Protein AF-A0A8T5LYT7-F1 (afdb_monomer)

Nearest PDB structures (foldseek):
  4jpq-assembly2_B  TM=3.472E-01  e=2.328E-01  Bacteroides uniformis ATCC 8492
  1ua8-assembly1_A  TM=2.495E-01  e=5.239E-02  Escherichia coli
  3pcr-assembly1_A  TM=4.379E-01  e=1.378E+00  Escherichia coli O157:H7
  3ksn-assembly1_A  TM=2.440E-01  e=2.765E-01  Escherichia coli K-12
  7oa8-assembly1_A  TM=2.297E-01  e=4.375E-01  Streptococcus sanguinis

Radius of gyration: 39.57 Å; Cα contacts (8 Å, |Δi|>4): 347; chains: 1; bounding box: 111×31×118 Å

Secondary structure (DSSP, 8-state):
-HHHHHHHHHHHHHH----PPPPPPSS--TT-EEEEEEEESSGGG-EEEEEE-TT-EEEEEEEETTTEEEEEEEE--HHHHHHHHHHHHHTTGGGS-SEEE-TT-SS-EEEEEEEEETTEEEEEEEES---HHHHHHHHHHHHHHHHHH-GGGG--HHHHHHHHHHHHHHTT---HHHHHHHHHHT--SPPPHHHHTSGGGHHHHHHHHHHS---HHHHHHHTTT-TT-TTS-TTGGGT-S-GGGGG--PPPP-EEEEETTEEEEE--S-TTS-S-HHHHHHHHTT--S------------------

Mean predicted aligned error: 16.93 Å

Structure (mmCIF, N/CA/C/O backbone):
data_AF-A0A8T5LYT7-F1
#
_entry.id   AF-A0A8T5LYT7-F1
#
loop_
_atom_site.group_PDB
_atom_site.id
_atom_site.type_symbol
_atom_site.label_atom_id
_atom_site.label_alt_id
_atom_site.label_comp_id
_atom_site.label_asym_id
_atom_site.label_entity_id
_atom_site.label_seq_id
_atom_site.pdbx_PDB_ins_code
_atom_site.Cartn_x
_atom_site.Cartn_y
_atom_site.Cartn_z
_atom_site.occupancy
_atom_site.B_iso_or_equiv
_atom_site.auth_seq_id
_atom_site.auth_comp_id
_atom_site.auth_asym_id
_atom_site.auth_atom_id
_atom_site.pdbx_PDB_model_num
ATOM 1 N N . MET A 1 1 ? -56.834 -17.875 14.950 1.00 56.91 1 MET A N 1
ATOM 2 C CA . MET A 1 1 ? -56.139 -17.140 13.866 1.00 56.91 1 MET A CA 1
ATOM 3 C C . MET A 1 1 ? -55.582 -15.771 14.287 1.00 56.91 1 MET A C 1
ATOM 5 O O . MET A 1 1 ? -54.430 -15.516 13.976 1.00 56.91 1 MET A O 1
ATOM 9 N N . LYS A 1 2 ? -56.283 -14.923 15.066 1.00 55.28 2 LYS A N 1
ATOM 10 C CA . LYS A 1 2 ? -55.752 -13.607 15.518 1.00 55.28 2 LYS A CA 1
ATOM 11 C C . LYS A 1 2 ? -54.444 -13.635 16.342 1.00 55.28 2 LYS A C 1
ATOM 13 O O . LYS A 1 2 ? -53.670 -12.694 16.257 1.00 55.28 2 LYS A O 1
ATOM 18 N N . LYS A 1 3 ? -54.167 -14.704 17.102 1.00 59.00 3 LYS A N 1
ATOM 19 C CA . LYS A 1 3 ? -52.942 -14.816 17.926 1.00 59.00 3 LYS A CA 1
ATOM 20 C C . LYS A 1 3 ? -51.659 -15.084 17.119 1.00 59.00 3 LYS A C 1
ATOM 22 O O . LYS A 1 3 ? -50.582 -14.756 17.590 1.00 59.00 3 LYS A O 1
ATOM 27 N N . ILE A 1 4 ? -51.776 -15.634 15.906 1.00 68.31 4 ILE A N 1
ATOM 28 C CA . ILE A 1 4 ? -50.620 -15.952 15.046 1.00 68.31 4 ILE A CA 1
ATOM 29 C C . ILE A 1 4 ? -50.104 -14.683 14.349 1.00 68.31 4 ILE A C 1
ATOM 31 O O . ILE A 1 4 ? -48.901 -14.462 14.274 1.00 68.31 4 ILE A O 1
ATOM 35 N N . PHE A 1 5 ? -51.010 -13.789 13.940 1.00 60.81 5 PHE A N 1
ATOM 36 C CA . PHE A 1 5 ? -50.644 -12.505 13.331 1.00 60.81 5 PHE A CA 1
ATOM 37 C C . PHE A 1 5 ? -49.934 -11.549 14.300 1.00 60.81 5 PHE A C 1
ATOM 39 O O . PHE A 1 5 ? -49.058 -10.800 13.879 1.00 60.81 5 PHE A O 1
ATOM 46 N N . PHE A 1 6 ? -50.255 -11.599 15.598 1.00 64.50 6 PHE A N 1
ATOM 47 C CA . PHE A 1 6 ? -49.585 -10.755 16.593 1.00 64.50 6 PHE A CA 1
ATOM 48 C C . PHE A 1 6 ? -48.138 -11.207 16.861 1.00 64.50 6 PHE A C 1
ATOM 50 O O . PHE A 1 6 ? -47.258 -10.371 17.031 1.00 64.50 6 PHE A O 1
ATOM 57 N N . GLY A 1 7 ? -47.870 -12.519 16.828 1.00 67.06 7 GLY A N 1
ATOM 58 C CA . GLY A 1 7 ? -46.511 -13.058 16.961 1.00 67.06 7 GLY A CA 1
ATOM 59 C C . GLY A 1 7 ? -45.603 -12.688 15.783 1.00 67.06 7 GLY A C 1
ATOM 60 O O . GLY A 1 7 ? -44.467 -12.279 15.996 1.00 67.06 7 GLY A O 1
ATOM 61 N N . LEU A 1 8 ? -46.125 -12.747 14.552 1.00 66.62 8 LEU A N 1
ATOM 62 C CA . LEU A 1 8 ? -45.390 -12.353 13.341 1.00 66.62 8 LEU A CA 1
ATOM 63 C C . LEU A 1 8 ? -45.066 -10.849 13.298 1.00 66.62 8 LEU A C 1
ATOM 65 O O . LEU A 1 8 ? -43.976 -10.478 12.872 1.00 66.62 8 LEU A O 1
ATOM 69 N N . ALA A 1 9 ? -45.963 -9.988 13.789 1.00 63.94 9 ALA A N 1
ATOM 70 C CA . ALA A 1 9 ? -45.725 -8.543 13.842 1.00 63.94 9 ALA A CA 1
ATOM 71 C C . ALA A 1 9 ? -44.639 -8.148 14.864 1.00 63.94 9 ALA A C 1
ATOM 73 O O . ALA A 1 9 ? -43.837 -7.257 14.592 1.00 63.94 9 ALA A O 1
ATOM 74 N N . VAL A 1 10 ? -44.566 -8.834 16.011 1.00 65.69 10 VAL A N 1
ATOM 75 C CA . VAL A 1 10 ? -43.501 -8.617 17.011 1.00 65.69 10 VAL A CA 1
ATOM 76 C C . VAL A 1 10 ? -42.151 -9.141 16.505 1.00 65.69 10 VAL A C 1
ATOM 78 O O . VAL A 1 10 ? -41.128 -8.496 16.718 1.00 65.69 10 VAL A O 1
ATOM 81 N N . PHE A 1 11 ? -42.140 -10.261 15.774 1.00 64.38 11 PHE A N 1
ATOM 82 C CA . PHE A 1 11 ? -40.916 -10.807 15.177 1.00 64.38 11 PHE A CA 1
ATOM 83 C C . PHE A 1 11 ? -40.367 -9.914 14.053 1.00 64.38 11 PHE A C 1
ATOM 85 O O . PHE A 1 11 ? -39.158 -9.733 13.946 1.00 64.38 11 PHE A O 1
ATOM 92 N N . ALA A 1 12 ? -41.248 -9.283 13.267 1.00 61.59 12 ALA A N 1
ATOM 93 C CA . ALA A 1 12 ? -40.852 -8.290 12.270 1.00 61.59 12 ALA A CA 1
ATOM 94 C C . ALA A 1 12 ? -40.258 -7.020 12.910 1.00 61.59 12 ALA A C 1
ATOM 96 O O . ALA A 1 12 ? -39.294 -6.477 12.386 1.00 61.59 12 ALA A O 1
ATOM 97 N N . PHE A 1 13 ? -40.759 -6.576 14.069 1.00 57.56 13 PHE A N 1
ATOM 98 C CA . PHE A 1 13 ? -40.205 -5.409 14.774 1.00 57.56 13 PHE A CA 1
ATOM 99 C C . PHE A 1 13 ? -38.831 -5.663 15.417 1.00 57.56 13 PHE A C 1
ATOM 101 O O . PHE A 1 13 ? -38.049 -4.726 15.551 1.00 57.56 13 PHE A O 1
ATOM 108 N N . LEU A 1 14 ? -38.507 -6.911 15.772 1.00 58.03 14 LEU A N 1
ATOM 109 C CA . LEU A 1 14 ? -37.180 -7.278 16.289 1.00 58.03 14 LEU A CA 1
ATOM 110 C C . LEU A 1 14 ? -36.107 -7.378 15.190 1.00 58.03 14 LEU A C 1
ATOM 112 O O . LEU A 1 14 ? -34.925 -7.274 15.495 1.00 58.03 14 LEU A O 1
ATOM 116 N N . LEU A 1 15 ? -36.505 -7.537 13.924 1.00 57.47 15 LEU A N 1
ATOM 117 C CA . LEU A 1 15 ? -35.586 -7.640 12.781 1.00 57.47 15 LEU A CA 1
ATOM 118 C C . LEU A 1 15 ? -35.299 -6.294 12.095 1.00 57.47 15 LEU A C 1
ATOM 120 O O . LEU A 1 15 ? -34.368 -6.208 11.303 1.00 57.47 15 LEU A O 1
ATOM 124 N N . VAL A 1 16 ? -36.068 -5.244 12.403 1.00 59.66 16 VAL A N 1
ATOM 125 C CA . VAL A 1 16 ? -35.880 -3.881 11.858 1.00 59.66 16 VAL A CA 1
ATOM 126 C C . VAL A 1 16 ? -35.221 -2.959 12.895 1.00 59.66 16 VAL A C 1
ATOM 128 O O . VAL A 1 16 ? -35.267 -1.736 12.789 1.00 59.66 16 VAL A O 1
ATOM 131 N N . GLY A 1 17 ? -34.578 -3.531 13.917 1.00 56.34 17 GLY A N 1
ATOM 132 C CA . GLY A 1 17 ? -33.660 -2.775 14.757 1.00 56.34 17 GLY A CA 1
ATOM 133 C C . GLY A 1 17 ? -32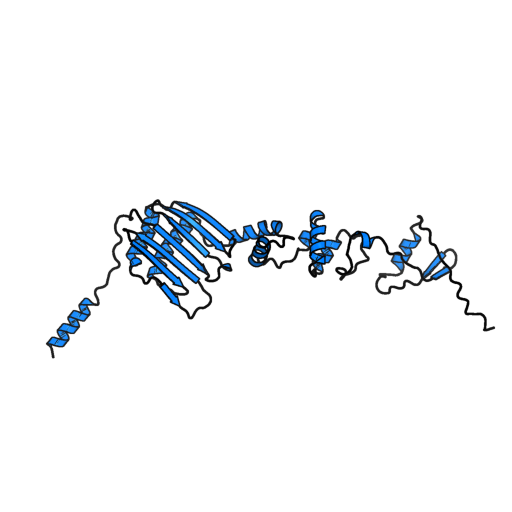.507 -2.287 13.891 1.00 56.34 17 GLY A C 1
ATOM 134 O O . GLY A 1 17 ? -31.585 -3.051 13.631 1.00 56.34 17 GLY A O 1
ATOM 135 N N . CYS A 1 18 ? -32.589 -1.042 13.413 1.00 58.34 18 CYS A N 1
ATOM 136 C CA . CYS A 1 18 ? -31.504 -0.355 12.730 1.00 58.34 18 CYS A CA 1
ATOM 137 C C . CYS A 1 18 ? -30.257 -0.481 13.602 1.00 58.34 18 CYS A C 1
ATOM 139 O O . CYS A 1 18 ? -30.137 0.206 14.618 1.00 58.34 18 CYS A O 1
ATOM 141 N N . THR A 1 19 ? -29.351 -1.383 13.235 1.00 70.06 19 THR A N 1
ATOM 142 C CA . THR A 1 19 ? -28.033 -1.480 13.845 1.00 70.06 19 THR A CA 1
ATOM 143 C C . THR A 1 19 ? -27.297 -0.219 13.434 1.00 70.06 19 THR A C 1
ATOM 145 O O . THR A 1 19 ? -26.683 -0.168 12.369 1.00 70.06 19 THR A O 1
ATOM 148 N N . GLN A 1 20 ? -27.450 0.843 14.228 1.00 70.50 20 GLN A N 1
ATOM 149 C CA . GLN A 1 20 ? -26.602 2.015 14.096 1.00 70.50 20 GLN A CA 1
ATOM 150 C C . GLN A 1 20 ? -25.156 1.516 14.156 1.00 70.50 20 GLN A C 1
ATOM 152 O O . GLN A 1 20 ? -24.859 0.666 15.006 1.00 70.50 20 GLN A O 1
ATOM 157 N N . PRO A 1 21 ? -24.283 1.976 13.245 1.00 75.81 21 PRO A N 1
ATOM 158 C CA . PRO A 1 21 ? -22.885 1.594 13.292 1.00 75.81 21 PRO A CA 1
ATOM 159 C C . PRO A 1 21 ? -22.345 1.888 14.698 1.00 75.81 21 PRO A C 1
ATOM 161 O O . PRO A 1 21 ? -22.729 2.900 15.300 1.00 75.81 21 PRO A O 1
ATOM 164 N N . PRO A 1 22 ? -21.535 0.984 15.270 1.00 83.75 22 PRO A N 1
ATOM 165 C CA . PRO A 1 22 ? -21.047 1.154 16.626 1.00 83.75 22 PRO A CA 1
ATOM 166 C C . PRO A 1 22 ? -20.271 2.469 16.720 1.00 83.75 22 PRO A C 1
ATOM 168 O O . PRO A 1 22 ? -19.454 2.787 15.856 1.00 83.75 22 PRO A O 1
ATOM 171 N N . ASN A 1 23 ? -20.540 3.247 17.769 1.00 85.94 23 ASN A N 1
ATOM 172 C CA . ASN A 1 23 ? -19.784 4.469 18.010 1.00 85.94 23 ASN A CA 1
ATOM 173 C C . ASN A 1 23 ? -18.328 4.091 18.326 1.00 85.94 23 ASN A C 1
ATOM 175 O O . ASN A 1 23 ? -18.110 3.260 19.216 1.00 85.94 23 ASN A O 1
ATOM 179 N N . PRO A 1 24 ? -17.335 4.690 17.647 1.00 87.81 24 PRO A N 1
ATOM 180 C CA . PRO A 1 24 ? -15.939 4.426 17.948 1.00 87.81 24 PRO A CA 1
ATOM 181 C C . PRO A 1 24 ? -15.615 4.851 19.385 1.00 87.81 24 PRO A C 1
ATOM 183 O O . PRO A 1 24 ? -16.123 5.876 19.859 1.00 87.81 24 PRO A O 1
ATOM 186 N N . PRO A 1 25 ? -14.785 4.087 20.115 1.00 88.81 25 PRO A N 1
ATOM 187 C CA . PRO A 1 25 ? -14.410 4.465 21.464 1.00 88.81 25 PRO A CA 1
ATOM 188 C C . PRO A 1 25 ? -13.513 5.716 21.439 1.00 88.81 25 PRO A C 1
ATOM 190 O O . PRO A 1 25 ? -12.907 6.088 20.428 1.00 88.81 25 PRO A O 1
ATOM 193 N N . GLY A 1 26 ? -13.445 6.405 22.580 1.00 89.94 26 GLY A N 1
ATOM 194 C CA . GLY A 1 26 ? -12.710 7.669 22.695 1.00 89.94 26 GLY A CA 1
ATOM 195 C C . GLY A 1 26 ? -11.190 7.522 22.574 1.00 89.94 26 GLY A C 1
ATOM 196 O O . GLY A 1 26 ? -10.510 8.481 22.208 1.00 89.94 26 GLY A O 1
ATOM 197 N N . GLU A 1 27 ? -10.651 6.332 22.839 1.00 94.81 27 GLU A N 1
ATOM 198 C CA . GLU A 1 27 ? -9.213 6.075 22.896 1.00 94.81 27 GLU A CA 1
ATOM 199 C C . GLU A 1 27 ? -8.761 5.098 21.805 1.00 94.81 27 GLU A C 1
ATOM 201 O O . GLU A 1 27 ? -9.474 4.160 21.456 1.00 94.81 27 GLU A O 1
ATOM 206 N N . LEU A 1 28 ? -7.558 5.338 21.272 1.00 97.56 28 LEU A N 1
ATOM 207 C CA . LEU A 1 28 ? -6.876 4.416 20.366 1.00 97.56 28 LEU A CA 1
ATOM 208 C C . LEU A 1 28 ? -6.283 3.252 21.184 1.00 97.56 28 LEU A C 1
ATOM 210 O O . LEU A 1 28 ? -5.549 3.544 22.137 1.00 97.56 28 LEU A O 1
ATOM 214 N N . PRO A 1 29 ? -6.531 1.983 20.812 1.00 98.00 29 PRO A N 1
ATOM 215 C CA . PRO A 1 29 ? -5.908 0.831 21.460 1.00 98.00 29 PRO A CA 1
ATOM 216 C C . PRO A 1 29 ? -4.378 0.915 21.432 1.00 98.00 29 PRO A C 1
ATOM 218 O O . PRO A 1 29 ? -3.785 1.370 20.452 1.00 98.00 29 PRO A O 1
ATOM 221 N N . SER A 1 30 ? -3.720 0.488 22.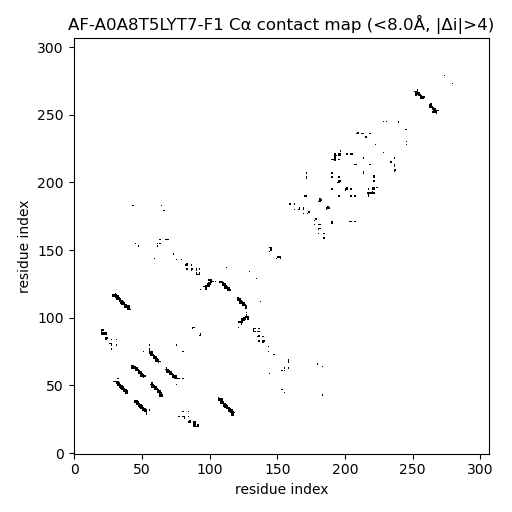512 1.00 98.12 30 SER A N 1
ATOM 222 C CA . SER A 1 30 ? -2.255 0.555 22.626 1.00 98.12 30 SER A CA 1
ATOM 223 C C . SER A 1 30 ? -1.523 -0.403 21.688 1.00 98.12 30 SER A C 1
ATOM 225 O O . SER A 1 30 ? -0.339 -0.214 21.446 1.00 98.12 30 SER A O 1
ATOM 227 N N . ASP A 1 31 ? -2.217 -1.425 21.195 1.00 98.56 31 ASP A N 1
ATOM 228 C CA . ASP A 1 31 ? -1.744 -2.457 20.273 1.00 98.56 31 ASP A CA 1
ATOM 229 C C . ASP A 1 31 ? -2.219 -2.220 18.829 1.00 98.56 31 ASP A C 1
ATOM 231 O O . ASP A 1 31 ? -2.193 -3.139 18.015 1.00 98.56 31 ASP A O 1
ATOM 235 N N . PHE A 1 32 ? -2.700 -1.010 18.513 1.00 98.75 32 PHE A N 1
ATOM 236 C CA . PHE A 1 32 ? -3.246 -0.724 17.192 1.00 98.75 32 PHE A CA 1
ATOM 237 C C . PHE A 1 32 ? -2.166 -0.732 16.103 1.00 98.75 32 PHE A C 1
ATOM 239 O O . PHE A 1 32 ? -1.338 0.183 16.048 1.00 98.75 32 PHE A O 1
ATOM 246 N N . GLU A 1 33 ? -2.242 -1.718 15.210 1.00 98.81 33 GLU A N 1
ATOM 247 C CA . GLU A 1 33 ? -1.351 -1.917 14.059 1.00 98.81 33 GLU A CA 1
ATOM 248 C C . GLU A 1 33 ? -2.158 -2.023 12.761 1.00 98.81 33 GLU A C 1
ATOM 250 O O . GLU A 1 33 ? -3.289 -2.524 12.755 1.00 98.81 33 GLU A O 1
ATOM 255 N N . VAL A 1 34 ? -1.558 -1.584 11.654 1.00 98.88 34 VAL A N 1
ATOM 256 C CA . VAL A 1 34 ? -2.162 -1.622 10.316 1.00 98.88 34 VAL A CA 1
ATOM 257 C C . VAL A 1 34 ? -1.166 -2.210 9.329 1.00 98.88 34 VAL A C 1
ATOM 259 O O . VAL A 1 34 ? -0.053 -1.720 9.214 1.00 98.88 34 VAL A O 1
ATOM 262 N N . SER A 1 35 ? -1.602 -3.207 8.574 1.00 98.81 35 SER A N 1
ATOM 263 C CA . SER A 1 35 ? -0.923 -3.726 7.393 1.00 98.81 35 SER A CA 1
ATOM 264 C C . SER A 1 35 ? -1.892 -3.609 6.223 1.00 98.81 35 SER A C 1
ATOM 266 O O . SER A 1 35 ? -3.053 -4.014 6.324 1.00 98.81 35 SER A O 1
ATOM 268 N N . TYR A 1 36 ? -1.452 -2.999 5.135 1.00 98.75 36 TYR A N 1
ATOM 269 C CA . TYR A 1 36 ? -2.251 -2.746 3.946 1.00 98.75 36 TYR A CA 1
ATOM 270 C C . TYR A 1 36 ? -1.449 -3.121 2.710 1.00 98.75 36 TYR A C 1
ATOM 272 O O . TYR A 1 36 ? -0.285 -2.758 2.606 1.00 98.75 36 TYR A O 1
ATOM 280 N N . GLY A 1 37 ? -2.081 -3.828 1.782 1.00 97.94 37 GLY A N 1
ATOM 281 C CA . GLY A 1 37 ? -1.537 -4.137 0.469 1.00 97.94 37 GLY A CA 1
ATOM 282 C C . GLY A 1 37 ? -2.598 -3.888 -0.592 1.00 97.94 37 GLY A C 1
ATOM 283 O O . GLY A 1 37 ? -3.751 -4.253 -0.382 1.00 97.94 37 GLY A O 1
ATOM 284 N N . ASN A 1 38 ? -2.236 -3.276 -1.712 1.00 96.69 38 ASN A N 1
ATOM 285 C CA . ASN A 1 38 ? -3.130 -3.065 -2.849 1.00 96.69 38 ASN A CA 1
ATOM 286 C C . ASN A 1 38 ? -2.326 -3.094 -4.146 1.00 96.69 38 ASN A C 1
ATOM 288 O O . ASN A 1 38 ? -1.206 -2.590 -4.196 1.00 96.69 38 ASN A O 1
ATOM 292 N N . GLY A 1 39 ? -2.885 -3.667 -5.202 1.00 94.88 39 GLY A N 1
ATOM 293 C CA . GLY A 1 39 ? -2.299 -3.548 -6.526 1.00 94.88 39 GLY A CA 1
ATOM 294 C C . GLY A 1 39 ? -2.975 -4.440 -7.544 1.00 94.88 39 GLY A C 1
ATOM 295 O O . GLY A 1 39 ? -4.034 -5.023 -7.304 1.00 94.88 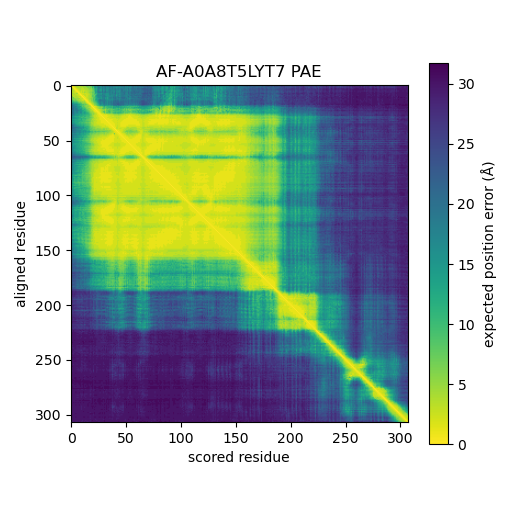39 GLY A O 1
ATOM 296 N N . ALA A 1 40 ? -2.331 -4.566 -8.695 1.00 91.50 40 ALA A N 1
ATOM 297 C CA . ALA A 1 40 ? -2.742 -5.534 -9.693 1.00 91.50 40 ALA A CA 1
ATOM 298 C C . ALA A 1 40 ? -2.445 -6.967 -9.227 1.00 91.50 40 ALA A C 1
ATOM 300 O O . ALA A 1 40 ? -1.509 -7.223 -8.459 1.00 91.50 40 ALA A O 1
ATOM 301 N N . MET A 1 41 ? -3.238 -7.920 -9.721 1.00 87.62 41 MET A N 1
ATOM 302 C CA . MET A 1 41 ? -2.943 -9.350 -9.556 1.00 87.62 41 MET A CA 1
ATOM 303 C C . MET A 1 41 ? -1.662 -9.764 -10.294 1.00 87.62 41 MET A C 1
ATOM 305 O O . MET A 1 41 ? -0.964 -10.670 -9.844 1.00 87.62 41 MET A O 1
ATOM 309 N N . HIS A 1 42 ? -1.346 -9.069 -11.386 1.00 85.19 42 HIS A N 1
ATOM 310 C CA . HIS A 1 42 ? -0.100 -9.195 -12.135 1.00 85.19 42 HIS A CA 1
ATOM 311 C C . HIS A 1 42 ? 0.996 -8.353 -11.475 1.00 85.19 42 HIS A C 1
ATOM 313 O O . HIS A 1 42 ? 0.861 -7.133 -11.341 1.00 85.19 42 HIS A O 1
ATOM 319 N N . LEU A 1 43 ? 2.073 -9.004 -11.026 1.00 77.25 43 LEU A N 1
ATOM 320 C CA . LEU A 1 43 ? 3.156 -8.367 -10.262 1.00 77.25 43 LEU A CA 1
ATOM 321 C C . LEU A 1 43 ? 3.836 -7.237 -11.054 1.00 77.25 43 LEU A C 1
ATOM 323 O O . LEU A 1 43 ? 4.242 -6.223 -10.485 1.00 77.25 43 LEU A O 1
ATOM 327 N N . GLU A 1 44 ? 3.928 -7.381 -12.373 1.00 81.44 44 GLU A N 1
ATOM 328 C CA . GLU A 1 44 ? 4.566 -6.446 -13.299 1.00 81.44 44 GLU A CA 1
ATOM 329 C C . GLU A 1 44 ? 3.824 -5.102 -13.452 1.00 81.44 44 GLU A C 1
ATOM 331 O O . GLU A 1 44 ? 4.399 -4.118 -13.932 1.00 81.44 44 GLU A O 1
ATOM 336 N N . TRP A 1 45 ? 2.564 -5.020 -13.013 1.00 85.12 45 TRP A N 1
ATOM 337 C CA . TRP A 1 45 ? 1.771 -3.781 -13.058 1.00 85.12 45 TRP A CA 1
ATOM 338 C C . TRP A 1 45 ? 1.885 -2.951 -11.779 1.00 85.12 45 TRP A C 1
ATOM 340 O O . TRP A 1 45 ? 1.561 -1.765 -11.787 1.00 85.12 45 TRP A O 1
ATOM 350 N N . GLY A 1 46 ? 2.426 -3.544 -10.717 1.00 90.62 46 GLY A N 1
ATOM 351 C CA . GLY A 1 46 ? 2.804 -2.851 -9.497 1.00 90.62 46 GLY A CA 1
ATOM 352 C C . GLY A 1 46 ? 1.825 -2.985 -8.345 1.00 90.62 46 GLY A C 1
ATOM 353 O O . GLY A 1 46 ? 0.647 -3.324 -8.501 1.00 90.62 46 GLY A O 1
ATOM 354 N N . GLN A 1 47 ? 2.379 -2.773 -7.157 1.00 94.94 47 GLN A N 1
ATOM 355 C CA . GLN A 1 47 ? 1.716 -2.958 -5.878 1.00 94.94 47 GLN A CA 1
ATOM 356 C C . GLN A 1 47 ? 2.197 -1.910 -4.876 1.00 94.94 47 GLN A C 1
ATOM 358 O O . GLN A 1 47 ? 3.275 -1.325 -4.998 1.00 94.94 47 GLN A O 1
ATOM 363 N N . TYR A 1 48 ? 1.380 -1.692 -3.861 1.00 96.69 48 TYR A N 1
ATOM 364 C CA . TYR A 1 48 ? 1.621 -0.778 -2.763 1.00 96.69 48 TYR A CA 1
ATOM 365 C C . TYR A 1 48 ? 1.434 -1.547 -1.467 1.00 96.69 48 TYR A C 1
ATOM 367 O O . TYR A 1 48 ? 0.435 -2.245 -1.312 1.00 96.69 48 TYR A O 1
ATOM 375 N N . ASN A 1 49 ? 2.358 -1.388 -0.529 1.00 98.19 49 ASN A N 1
ATOM 376 C CA . ASN A 1 49 ? 2.263 -1.957 0.805 1.00 98.19 49 ASN A CA 1
ATOM 377 C C . ASN A 1 49 ? 2.489 -0.860 1.848 1.00 98.19 49 ASN A C 1
ATOM 379 O O . ASN A 1 49 ? 3.344 0.003 1.674 1.00 98.19 49 ASN A O 1
ATOM 383 N N . LEU A 1 50 ? 1.725 -0.880 2.932 1.00 98.75 50 LEU A N 1
ATOM 384 C CA . LEU A 1 50 ? 1.905 -0.018 4.093 1.00 98.75 50 LEU A CA 1
ATOM 385 C C . LEU A 1 50 ? 1.886 -0.878 5.350 1.00 98.75 50 LEU A C 1
ATOM 387 O O . LEU A 1 50 ? 0.922 -1.598 5.589 1.00 98.75 50 LEU A O 1
ATOM 391 N N . GLU A 1 51 ? 2.892 -0.717 6.194 1.00 98.81 51 GLU A N 1
ATOM 392 C CA . GLU A 1 51 ? 2.918 -1.258 7.552 1.00 98.81 51 GLU A CA 1
ATOM 393 C C . GLU A 1 51 ? 2.969 -0.093 8.540 1.00 98.81 51 GLU A C 1
ATOM 395 O O . GLU A 1 51 ? 3.761 0.827 8.352 1.00 98.81 51 GLU A O 1
ATOM 400 N N . ILE A 1 52 ? 2.135 -0.115 9.579 1.00 98.75 52 ILE A N 1
ATOM 401 C CA . ILE A 1 52 ? 2.127 0.832 10.699 1.00 98.75 52 ILE A CA 1
ATOM 402 C C . ILE A 1 52 ? 2.145 0.033 12.001 1.00 98.75 52 ILE A C 1
ATOM 404 O O . ILE A 1 52 ? 1.202 -0.708 12.290 1.00 98.75 52 ILE A O 1
ATOM 408 N N . ASP A 1 53 ? 3.178 0.230 12.817 1.00 98.75 53 ASP A N 1
ATOM 409 C CA . ASP A 1 53 ? 3.293 -0.426 14.121 1.00 98.75 53 ASP A CA 1
ATOM 410 C C . ASP A 1 53 ? 2.472 0.275 15.230 1.00 98.75 53 ASP A C 1
ATOM 412 O O . ASP A 1 53 ? 1.937 1.382 15.072 1.00 98.75 53 ASP A O 1
ATOM 416 N N . ALA A 1 54 ? 2.414 -0.351 16.409 1.00 98.38 54 ALA A N 1
ATOM 417 C CA . ALA A 1 54 ? 1.716 0.180 17.582 1.00 98.38 54 ALA A CA 1
ATOM 418 C C . ALA A 1 54 ? 2.295 1.514 18.106 1.00 98.38 54 ALA A C 1
ATOM 420 O O . ALA A 1 54 ? 1.596 2.297 18.766 1.00 98.38 54 ALA A O 1
ATOM 421 N N . SER A 1 55 ? 3.549 1.832 17.773 1.00 98.50 55 SER A N 1
ATOM 422 C CA . SER A 1 55 ? 4.188 3.113 18.099 1.00 98.50 55 SER A CA 1
ATOM 423 C C . SER A 1 55 ? 3.835 4.210 17.086 1.00 98.50 55 SER A C 1
ATOM 425 O O . SER A 1 55 ? 3.869 5.395 17.421 1.00 98.50 55 SER A O 1
ATOM 427 N N . GLY A 1 56 ? 3.376 3.829 15.894 1.00 98.56 56 GLY A N 1
ATOM 428 C CA . GLY A 1 56 ? 3.061 4.708 14.777 1.00 98.56 56 GLY A CA 1
ATOM 429 C C . GLY A 1 56 ? 4.207 4.887 13.789 1.00 98.56 56 GLY A C 1
ATOM 430 O O . GLY A 1 56 ? 4.117 5.785 12.954 1.00 98.56 56 GLY A O 1
ATOM 431 N N . ASN A 1 57 ? 5.266 4.079 13.859 1.00 98.81 57 ASN A N 1
ATOM 432 C CA . ASN A 1 57 ? 6.253 4.039 12.784 1.00 98.81 57 ASN A CA 1
ATOM 433 C C . ASN A 1 57 ? 5.611 3.366 11.577 1.00 98.81 57 ASN A C 1
ATOM 435 O O . ASN A 1 57 ? 4.965 2.328 11.727 1.00 98.81 57 ASN A O 1
ATOM 439 N N . ALA A 1 58 ? 5.764 3.978 10.409 1.00 98.69 58 ALA A N 1
ATOM 440 C CA . ALA A 1 58 ? 5.155 3.510 9.186 1.00 98.69 58 ALA A CA 1
ATOM 441 C C . ALA A 1 58 ? 6.187 3.350 8.070 1.00 98.69 58 ALA A C 1
ATOM 443 O O . ALA A 1 58 ? 7.049 4.212 7.882 1.00 98.69 58 ALA A O 1
ATOM 444 N N . VAL A 1 59 ? 6.050 2.265 7.313 1.00 98.75 59 VAL A N 1
ATOM 445 C CA . VAL A 1 59 ? 6.818 1.994 6.097 1.00 98.75 59 VAL A CA 1
ATOM 446 C C . VAL A 1 59 ? 5.828 1.811 4.960 1.00 98.75 59 VAL A C 1
ATOM 448 O O . VAL A 1 59 ? 5.029 0.878 4.978 1.00 98.75 59 VAL A O 1
ATOM 451 N N . PHE A 1 60 ? 5.875 2.713 3.986 1.00 98.56 60 PHE A N 1
ATOM 452 C CA . PHE A 1 60 ? 5.154 2.587 2.728 1.00 98.56 60 PHE A CA 1
ATOM 453 C C . PHE A 1 60 ? 6.122 2.150 1.637 1.00 98.56 60 PHE A C 1
ATOM 455 O O . PHE A 1 60 ? 7.180 2.749 1.468 1.00 98.56 60 PHE A O 1
ATOM 462 N N . GLU A 1 61 ? 5.768 1.121 0.889 1.00 97.75 61 GLU A N 1
ATOM 463 C CA . GLU A 1 61 ? 6.573 0.561 -0.183 1.00 97.75 61 GLU A CA 1
ATOM 464 C C . GLU A 1 61 ? 5.740 0.493 -1.455 1.00 97.75 61 GLU A C 1
ATOM 466 O O . GLU A 1 61 ? 4.617 -0.008 -1.445 1.00 97.75 61 GLU A O 1
ATOM 471 N N . LYS A 1 62 ? 6.302 0.976 -2.560 1.00 95.19 62 LYS A N 1
ATOM 472 C CA . LYS A 1 62 ? 5.767 0.712 -3.895 1.00 95.19 62 LYS A CA 1
ATOM 473 C C . LYS A 1 62 ? 6.677 -0.291 -4.569 1.00 95.19 62 LYS A C 1
ATOM 475 O O . LYS A 1 62 ? 7.893 -0.101 -4.545 1.00 95.19 62 LYS A O 1
ATOM 480 N N . THR A 1 63 ? 6.102 -1.304 -5.192 1.00 92.56 63 THR A N 1
ATOM 481 C CA . THR A 1 63 ? 6.838 -2.286 -5.979 1.00 92.56 63 THR A CA 1
ATOM 482 C C . THR A 1 63 ? 6.287 -2.368 -7.391 1.00 92.56 63 THR A C 1
ATOM 484 O O . THR A 1 63 ? 5.122 -2.050 -7.639 1.00 92.56 63 THR A O 1
ATOM 487 N N . ARG A 1 64 ? 7.125 -2.788 -8.338 1.00 87.50 64 ARG A N 1
ATOM 488 C CA . ARG A 1 64 ? 6.688 -3.135 -9.692 1.00 87.50 64 ARG A CA 1
ATOM 489 C C . ARG A 1 64 ? 7.570 -4.250 -10.245 1.00 87.50 64 ARG A C 1
ATOM 491 O O . ARG A 1 64 ? 8.780 -4.104 -10.315 1.00 87.50 64 ARG A O 1
ATOM 498 N N . GLY A 1 65 ? 6.980 -5.381 -10.617 1.00 81.50 65 GLY A N 1
ATOM 499 C CA . GLY A 1 65 ? 7.763 -6.583 -10.911 1.00 81.50 65 GLY A CA 1
ATOM 500 C C . GLY A 1 65 ? 8.485 -7.123 -9.669 1.00 81.50 65 GLY A C 1
ATOM 501 O O . GLY A 1 65 ? 8.050 -6.899 -8.540 1.00 81.50 65 GLY A O 1
ATOM 502 N N . ILE A 1 66 ? 9.571 -7.870 -9.881 1.00 73.19 66 ILE A N 1
ATOM 503 C CA . ILE A 1 66 ? 10.283 -8.600 -8.813 1.00 73.19 66 ILE A CA 1
ATOM 504 C C . ILE A 1 66 ? 11.344 -7.723 -8.127 1.00 73.19 66 ILE A C 1
ATOM 506 O O . ILE A 1 66 ? 11.622 -7.903 -6.943 1.00 73.19 66 ILE A O 1
ATOM 510 N N . SER A 1 67 ? 11.908 -6.764 -8.862 1.00 75.25 67 SER A N 1
ATOM 511 C CA . SER A 1 67 ? 13.207 -6.170 -8.513 1.00 75.25 67 SER A CA 1
ATOM 512 C C . SER A 1 67 ? 13.133 -4.682 -8.176 1.00 75.25 67 SER A C 1
ATOM 514 O O . SER A 1 67 ? 14.063 -4.135 -7.589 1.00 75.25 67 SER A O 1
ATOM 516 N N . LEU A 1 68 ? 12.014 -4.024 -8.487 1.00 82.81 68 LEU A N 1
ATOM 517 C CA . LEU A 1 68 ? 11.825 -2.606 -8.219 1.00 82.81 68 LEU A CA 1
ATOM 518 C C . LEU A 1 68 ? 10.988 -2.379 -6.983 1.00 82.81 68 LEU A C 1
ATOM 520 O O . LEU A 1 68 ? 9.816 -2.757 -6.925 1.00 82.81 68 LEU A O 1
ATOM 524 N N . SER A 1 69 ? 11.595 -1.695 -6.025 1.00 91.75 69 SER A N 1
ATOM 525 C CA . SER A 1 69 ? 10.950 -1.300 -4.789 1.00 91.75 69 SER A CA 1
ATOM 526 C C . SER A 1 69 ? 11.445 0.065 -4.354 1.00 91.75 69 SER A C 1
ATOM 528 O O . SER A 1 69 ? 12.654 0.299 -4.315 1.00 91.75 69 SER A O 1
ATOM 530 N N . LYS A 1 70 ? 10.528 0.925 -3.925 1.00 94.06 70 LYS A N 1
ATOM 531 C CA . LYS A 1 70 ? 10.875 2.186 -3.278 1.00 94.06 70 LYS A CA 1
ATOM 532 C C . LYS A 1 70 ? 10.134 2.321 -1.966 1.00 94.06 70 LYS A C 1
ATOM 534 O O . LYS A 1 70 ? 8.908 2.209 -1.923 1.00 94.06 70 LYS A O 1
ATOM 539 N N . LYS A 1 71 ? 10.902 2.557 -0.904 1.00 96.94 71 LYS A N 1
ATOM 540 C CA . LYS A 1 71 ? 10.417 2.634 0.474 1.00 96.94 71 LYS A CA 1
ATOM 541 C C . LYS A 1 71 ? 10.420 4.069 0.973 1.00 96.94 71 LYS A C 1
ATOM 543 O O . LYS A 1 71 ? 11.356 4.826 0.729 1.00 96.94 71 LYS A O 1
ATOM 548 N N . TYR A 1 72 ? 9.378 4.405 1.716 1.00 97.81 72 TYR A N 1
ATOM 549 C CA . TYR A 1 72 ? 9.192 5.679 2.386 1.00 97.81 72 TYR A CA 1
ATOM 550 C C . TYR A 1 72 ? 8.879 5.396 3.842 1.00 97.81 72 TYR A C 1
ATOM 552 O O . TYR A 1 72 ? 7.930 4.681 4.161 1.00 97.81 72 TYR A O 1
ATOM 560 N N . GLU A 1 73 ? 9.667 5.989 4.722 1.00 98.50 73 GLU A N 1
ATOM 561 C CA . GLU A 1 73 ? 9.469 5.880 6.158 1.00 98.50 73 GLU A CA 1
ATOM 562 C C . GLU A 1 73 ? 8.883 7.187 6.682 1.00 98.50 73 GLU A C 1
ATOM 564 O O . GLU A 1 73 ? 9.343 8.280 6.342 1.00 98.50 73 GLU A O 1
ATOM 569 N N . PHE A 1 74 ? 7.847 7.087 7.508 1.00 98.69 74 PHE A N 1
ATOM 570 C CA . PHE A 1 74 ? 7.253 8.238 8.180 1.00 98.69 74 PHE A CA 1
ATOM 571 C C . PHE A 1 74 ? 6.604 7.825 9.501 1.00 98.69 74 PHE A C 1
ATOM 573 O O . PHE A 1 74 ? 6.444 6.649 9.809 1.00 98.69 74 PHE A O 1
ATOM 580 N N . THR A 1 75 ? 6.203 8.811 10.302 1.00 98.62 75 THR A N 1
ATOM 581 C CA . THR A 1 75 ? 5.464 8.568 11.546 1.00 98.62 75 THR A CA 1
ATOM 582 C C . THR A 1 75 ? 4.001 8.976 11.393 1.00 98.62 75 THR A C 1
ATOM 584 O O . THR A 1 75 ? 3.684 10.117 11.031 1.00 98.62 75 THR A O 1
ATOM 587 N N . ALA A 1 76 ? 3.101 8.049 11.716 1.00 98.56 76 ALA A N 1
ATOM 588 C CA . ALA A 1 76 ? 1.672 8.269 11.868 1.00 98.56 76 ALA A CA 1
ATOM 589 C C . ALA A 1 76 ? 1.355 8.640 13.327 1.00 98.56 76 ALA A C 1
ATOM 591 O O . ALA A 1 76 ? 1.480 7.841 14.261 1.00 98.56 76 ALA A O 1
ATOM 592 N N . SER A 1 77 ? 0.928 9.883 13.532 1.00 98.50 77 SER A N 1
ATOM 593 C CA . SER A 1 77 ? 0.542 10.397 14.843 1.00 98.50 77 SER A CA 1
ATOM 594 C C . SER A 1 77 ? -0.647 9.628 15.428 1.00 98.50 77 SER A C 1
ATOM 596 O O . SER A 1 77 ? -1.425 8.984 14.722 1.00 98.50 77 SER A O 1
ATOM 598 N N . LYS A 1 78 ? -0.833 9.730 16.749 1.00 98.19 78 LYS A N 1
ATOM 599 C CA . LYS A 1 78 ? -1.959 9.085 17.441 1.00 98.19 78 LYS A CA 1
ATOM 600 C C . LYS A 1 78 ? -3.317 9.508 16.866 1.00 98.19 78 LYS A C 1
ATOM 602 O O . LYS A 1 78 ? -4.209 8.674 16.765 1.00 98.19 78 LYS A O 1
ATOM 607 N N . SER A 1 79 ? -3.484 10.779 16.491 1.00 98.25 79 SER A N 1
ATOM 608 C CA . SER A 1 79 ? -4.732 11.281 15.900 1.00 98.25 79 SER A CA 1
ATOM 609 C C . SER A 1 79 ? -4.969 10.740 14.490 1.00 98.25 79 SER A C 1
ATOM 611 O O . SER A 1 79 ? -6.102 10.406 14.165 1.00 98.25 79 SER A O 1
ATOM 613 N N . GLU A 1 80 ? -3.924 10.608 13.672 1.00 98.62 80 GLU A N 1
ATOM 614 C CA . GLU A 1 80 ? -4.007 10.000 12.337 1.00 98.62 80 GLU A CA 1
ATOM 615 C C . GLU A 1 80 ? -4.377 8.516 12.420 1.00 98.62 80 GLU A C 1
ATOM 617 O O . GLU A 1 80 ? -5.346 8.089 11.795 1.00 98.62 80 GLU A O 1
ATOM 622 N N . ARG A 1 81 ? -3.690 7.746 13.273 1.00 98.62 81 ARG A N 1
ATOM 623 C CA . ARG A 1 81 ? -4.024 6.332 13.514 1.00 98.62 81 ARG A CA 1
ATOM 624 C C . ARG A 1 81 ? -5.436 6.159 14.070 1.00 98.62 81 ARG A C 1
ATOM 626 O O . ARG A 1 81 ? -6.138 5.228 13.684 1.00 98.62 81 ARG A O 1
ATOM 633 N N . LYS A 1 82 ? -5.887 7.090 14.919 1.00 98.19 82 LYS A N 1
ATOM 634 C CA . LYS A 1 82 ? -7.259 7.089 15.436 1.00 98.19 82 LYS A CA 1
ATOM 635 C C . LYS A 1 82 ? -8.302 7.221 14.329 1.00 98.19 82 LYS A C 1
ATOM 637 O O . LYS A 1 82 ? -9.317 6.549 14.418 1.00 98.19 82 LYS A O 1
ATOM 642 N N . LYS A 1 83 ? -8.067 8.006 13.274 1.00 98.31 83 LYS A N 1
ATOM 643 C CA . LYS A 1 83 ? -9.023 8.102 12.156 1.00 98.31 83 LYS A CA 1
ATOM 644 C C . LYS A 1 83 ? -9.219 6.761 11.441 1.00 98.31 83 LYS A C 1
ATOM 646 O O . LYS A 1 83 ? -10.355 6.382 11.168 1.00 98.31 83 LYS A O 1
ATOM 651 N N . ILE A 1 84 ? -8.131 6.018 11.211 1.00 98.69 84 ILE A N 1
ATOM 652 C CA . ILE A 1 84 ? -8.198 4.669 10.625 1.00 98.69 84 ILE A CA 1
ATOM 653 C C . ILE A 1 84 ? -8.974 3.737 11.560 1.00 98.69 84 ILE A C 1
ATOM 655 O O . ILE A 1 84 ? -9.902 3.057 11.129 1.00 98.69 84 ILE A O 1
ATOM 659 N N . PHE A 1 85 ? -8.651 3.743 12.855 1.00 98.56 85 PHE A N 1
ATOM 660 C CA . PHE A 1 85 ? -9.356 2.925 13.839 1.00 98.56 85 PHE A CA 1
ATOM 661 C C . PHE A 1 85 ? -10.852 3.277 13.959 1.00 98.56 85 PHE A C 1
ATOM 663 O O . PHE A 1 85 ? -11.698 2.387 14.035 1.00 98.56 85 PHE A O 1
ATOM 670 N N . ASP A 1 86 ? -11.206 4.561 13.906 1.00 97.81 86 ASP A N 1
ATOM 671 C CA . ASP A 1 86 ? -12.598 5.008 13.934 1.00 97.81 86 ASP A CA 1
ATOM 672 C C . ASP A 1 86 ? -13.367 4.483 12.710 1.00 97.81 86 ASP A C 1
ATOM 674 O O . ASP A 1 86 ? -14.518 4.056 12.845 1.00 97.81 86 ASP A O 1
ATOM 678 N N . ALA A 1 87 ? -12.726 4.426 11.535 1.00 98.19 87 ALA A N 1
ATOM 679 C CA . ALA A 1 87 ? -13.295 3.791 10.349 1.00 98.19 87 ALA A CA 1
ATOM 680 C C . ALA A 1 87 ? -13.423 2.268 10.500 1.00 98.19 87 ALA A C 1
ATOM 682 O O . ALA A 1 87 ? -14.458 1.723 10.120 1.00 98.19 87 ALA A O 1
ATOM 683 N N . VAL A 1 88 ? -12.439 1.588 11.097 1.00 98.25 88 VAL A N 1
ATOM 684 C CA . VAL A 1 88 ? -12.499 0.143 11.399 1.00 98.25 88 VAL A CA 1
ATOM 685 C C . VAL A 1 88 ? -13.724 -0.186 12.257 1.00 98.25 88 VAL A C 1
ATOM 687 O O . VAL A 1 88 ? -14.464 -1.119 11.935 1.00 98.25 88 VAL A O 1
ATOM 690 N N . VAL A 1 89 ? -13.972 0.591 13.318 1.00 97.38 89 VAL A N 1
ATOM 691 C CA . VAL A 1 89 ? -15.124 0.384 14.209 1.00 97.38 89 VAL A CA 1
ATOM 692 C C . VAL A 1 89 ? -16.430 0.734 13.500 1.00 97.38 89 VAL A C 1
ATOM 694 O O . VAL A 1 89 ? -17.323 -0.107 13.424 1.00 97.38 89 VAL A O 1
ATOM 697 N N . THR A 1 90 ? -16.529 1.934 12.922 1.00 96.94 90 THR A N 1
ATOM 698 C CA . THR A 1 90 ? -17.767 2.430 12.290 1.00 96.94 90 THR A CA 1
ATOM 699 C C . THR A 1 90 ? -18.235 1.527 11.145 1.00 96.94 90 THR A C 1
ATOM 701 O O . THR A 1 90 ? -19.435 1.345 10.957 1.00 96.94 90 THR A O 1
ATOM 704 N N . ASN A 1 91 ? -17.301 0.917 10.409 1.00 96.81 91 ASN A N 1
ATOM 705 C CA . ASN A 1 91 ? -17.601 0.012 9.296 1.00 96.81 91 ASN A CA 1
ATOM 706 C C . ASN A 1 91 ? -17.635 -1.468 9.700 1.00 96.81 91 ASN A C 1
ATOM 708 O O . ASN A 1 91 ? -17.722 -2.338 8.836 1.00 96.81 91 ASN A O 1
ATOM 712 N N . ASN A 1 92 ? -17.582 -1.764 11.002 1.00 96.44 92 ASN A N 1
ATOM 713 C CA . ASN A 1 92 ? -17.658 -3.115 11.548 1.00 96.44 92 ASN A CA 1
ATOM 714 C C . ASN A 1 92 ? -16.672 -4.099 10.878 1.00 96.44 92 ASN A C 1
ATOM 716 O O . ASN A 1 92 ? -17.012 -5.251 10.598 1.00 96.44 92 ASN A O 1
ATOM 720 N N . PHE A 1 93 ? -15.444 -3.638 10.612 1.00 98.00 93 PHE A N 1
ATOM 721 C CA . PHE A 1 93 ? -14.437 -4.370 9.835 1.00 98.00 93 PHE A CA 1
ATOM 722 C C . PHE A 1 93 ? -14.132 -5.764 10.415 1.00 98.00 93 PHE A C 1
ATOM 724 O O . PHE A 1 93 ? -13.983 -6.736 9.678 1.00 98.00 93 PHE A O 1
ATOM 731 N N . PHE A 1 94 ? -14.111 -5.891 11.747 1.00 98.06 94 PHE A N 1
ATOM 732 C CA . PHE A 1 94 ? -13.865 -7.167 12.434 1.00 98.06 94 PHE A CA 1
ATOM 733 C C . PHE A 1 94 ? -14.948 -8.230 12.176 1.00 98.06 94 PHE A C 1
ATOM 735 O O . PHE A 1 94 ? -14.661 -9.423 12.263 1.00 98.06 94 PHE A O 1
ATOM 742 N N . SER A 1 95 ? -16.160 -7.823 11.782 1.00 97.31 95 SER A N 1
ATOM 743 C CA . SER A 1 95 ? -17.255 -8.743 11.439 1.00 97.31 95 SER A CA 1
ATOM 744 C C . SER A 1 95 ? -17.272 -9.172 9.968 1.00 97.31 95 SER A C 1
ATOM 746 O O . SER A 1 95 ? -18.116 -9.979 9.584 1.00 97.31 95 SER A O 1
ATOM 748 N N . LEU A 1 96 ? -16.387 -8.633 9.124 1.00 97.94 96 LEU A N 1
ATOM 749 C CA . LEU A 1 96 ? -16.331 -8.994 7.707 1.00 97.94 96 LEU A CA 1
ATOM 750 C C . LEU A 1 96 ? -15.812 -10.429 7.517 1.00 97.94 96 LEU A C 1
ATOM 752 O O . LEU A 1 96 ? -15.043 -10.947 8.332 1.00 97.94 96 LEU A O 1
ATOM 756 N N . ASN A 1 97 ? -16.186 -11.070 6.408 1.00 98.56 97 ASN A N 1
ATOM 757 C CA . ASN A 1 97 ? -15.515 -12.292 5.966 1.00 98.56 97 ASN A CA 1
ATOM 758 C C . ASN A 1 97 ? -14.042 -12.002 5.656 1.00 98.56 97 ASN A C 1
ATOM 760 O O . ASN A 1 97 ? -13.680 -10.887 5.291 1.00 98.56 97 ASN A O 1
ATOM 764 N N . GLU A 1 98 ? -13.184 -13.007 5.801 1.00 98.56 98 GLU A N 1
ATOM 765 C CA . GLU A 1 98 ? -11.741 -12.843 5.572 1.00 98.56 98 GLU A CA 1
ATOM 766 C C . GLU A 1 98 ? -11.381 -12.727 4.088 1.00 98.56 98 GLU A C 1
ATOM 768 O O . GLU A 1 98 ? -10.337 -12.174 3.749 1.00 98.56 98 GLU A O 1
ATOM 773 N N . GLN A 1 99 ? -12.242 -13.225 3.201 1.00 98.44 99 GLN A N 1
ATOM 774 C CA . GLN A 1 99 ? -11.993 -13.255 1.768 1.00 98.44 99 GLN A CA 1
ATOM 775 C C . GLN A 1 99 ? -13.267 -12.942 0.984 1.00 98.44 99 GLN A C 1
ATOM 777 O O . GLN A 1 99 ? -14.329 -13.513 1.242 1.00 98.44 99 GLN A O 1
ATOM 782 N N . TYR A 1 100 ? -13.126 -12.064 -0.004 1.00 98.06 100 TYR A N 1
ATOM 783 C CA . TYR A 1 100 ? -14.123 -11.766 -1.024 1.00 98.06 100 TYR A CA 1
ATOM 784 C C . TYR A 1 100 ? -13.452 -11.831 -2.393 1.00 98.06 100 TYR A C 1
ATOM 786 O O . TYR A 1 100 ? -12.359 -11.293 -2.574 1.00 98.06 100 TYR A O 1
ATOM 794 N N . GLN A 1 101 ? -14.095 -12.488 -3.353 1.00 97.38 101 GLN A N 1
ATOM 795 C CA . GLN A 1 101 ? -13.545 -12.651 -4.693 1.00 97.38 101 GLN A CA 1
ATOM 796 C C . GLN A 1 101 ? -14.660 -12.706 -5.735 1.00 97.38 101 GLN A C 1
ATOM 798 O O . GLN A 1 101 ? -15.636 -13.432 -5.540 1.00 97.38 101 GLN A O 1
ATOM 803 N N . ASP A 1 102 ? -14.486 -11.994 -6.849 1.00 96.44 102 ASP A N 1
ATOM 804 C CA . ASP A 1 102 ? -15.241 -12.245 -8.079 1.00 96.44 102 ASP A CA 1
ATOM 805 C C . ASP A 1 102 ? -14.384 -13.084 -9.048 1.00 96.44 102 ASP A C 1
ATOM 807 O O . ASP A 1 102 ? -13.451 -12.563 -9.663 1.00 96.44 102 ASP A O 1
ATOM 811 N N . PRO A 1 103 ? -14.660 -14.393 -9.194 1.00 94.62 103 PRO A N 1
ATOM 812 C CA . PRO A 1 103 ? -13.878 -15.264 -10.066 1.00 94.62 103 PRO A CA 1
ATOM 813 C C . PRO A 1 103 ? -14.167 -15.053 -11.560 1.00 94.62 103 PRO A C 1
ATOM 815 O O . PRO A 1 103 ? -13.506 -15.674 -12.388 1.00 94.62 103 PRO A O 1
ATOM 818 N N . SER A 1 104 ? -15.164 -14.238 -11.927 1.00 95.31 104 SER A N 1
ATOM 819 C CA . SER A 1 104 ? -15.478 -13.955 -13.334 1.00 95.31 104 SER A CA 1
ATOM 820 C C . SER A 1 104 ? -14.514 -12.955 -13.979 1.00 95.31 104 SER A C 1
ATOM 822 O O . SER A 1 104 ? -14.446 -12.872 -15.205 1.00 95.31 104 SER A O 1
ATOM 824 N N . ILE A 1 105 ? -13.743 -12.233 -13.162 1.00 90.50 105 ILE A N 1
ATOM 825 C CA . ILE A 1 105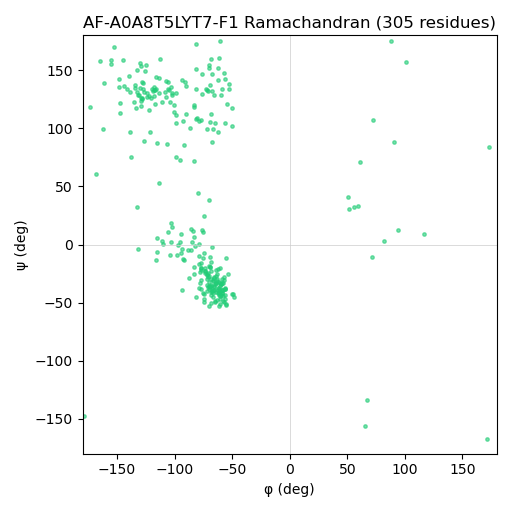 ? -12.734 -11.269 -13.595 1.00 90.50 105 ILE A CA 1
ATOM 826 C C . ILE A 1 105 ? -11.363 -11.941 -13.486 1.00 90.50 105 ILE A C 1
ATOM 828 O O . ILE A 1 105 ? -10.919 -12.285 -12.390 1.00 90.50 105 ILE A O 1
ATOM 832 N N . MET A 1 106 ? -10.711 -12.148 -14.633 1.00 83.12 106 MET A N 1
ATOM 833 C CA . MET A 1 106 ? -9.387 -12.780 -14.711 1.00 83.12 106 MET A CA 1
ATOM 834 C C . MET A 1 106 ? -8.258 -11.792 -14.413 1.00 83.12 106 MET A C 1
ATOM 836 O O . MET A 1 106 ? -7.370 -12.103 -13.625 1.00 83.12 106 MET A O 1
ATOM 840 N N . ASP A 1 107 ? -8.339 -10.598 -15.003 1.00 86.12 107 ASP A N 1
ATOM 841 C CA . ASP A 1 107 ? -7.360 -9.529 -14.831 1.00 86.12 107 ASP A CA 1
ATOM 842 C C . ASP A 1 107 ? -7.992 -8.391 -14.035 1.00 86.12 107 ASP A C 1
ATOM 844 O O . ASP A 1 107 ? -9.018 -7.830 -14.427 1.00 86.12 107 ASP A O 1
ATOM 848 N N . GLY A 1 108 ? -7.377 -8.040 -12.912 1.00 90.19 108 GLY A N 1
ATOM 849 C CA . GLY A 1 108 ? -7.842 -6.934 -12.096 1.00 90.19 108 GLY A CA 1
ATOM 850 C C . GLY A 1 108 ? -6.967 -6.699 -10.876 1.00 90.19 108 GLY A C 1
ATOM 851 O O . GLY A 1 108 ? -5.747 -6.880 -10.921 1.00 90.19 108 GLY A O 1
ATOM 852 N N . GLY A 1 109 ? -7.597 -6.241 -9.802 1.00 93.94 109 GLY A N 1
ATOM 853 C CA . GLY A 1 109 ? -6.923 -5.780 -8.600 1.00 93.94 109 GLY A CA 1
ATOM 854 C C . GLY A 1 109 ? -7.171 -6.677 -7.398 1.00 93.94 109 GLY A C 1
ATOM 855 O O . GLY A 1 109 ? -8.161 -7.412 -7.311 1.00 93.94 109 GLY A O 1
ATOM 856 N N . TRP A 1 110 ? -6.279 -6.563 -6.429 1.00 96.69 110 TRP A N 1
ATOM 857 C CA . TRP A 1 110 ? -6.487 -7.078 -5.091 1.00 96.69 110 TRP A CA 1
ATOM 858 C C . TRP A 1 110 ? -6.188 -5.992 -4.063 1.00 96.69 110 TRP A C 1
ATOM 860 O O . TRP A 1 110 ? -5.402 -5.076 -4.301 1.00 96.69 110 TRP A O 1
ATOM 870 N N . SER A 1 111 ? -6.825 -6.117 -2.908 1.00 98.19 111 SER A N 1
ATOM 871 C CA . SER A 1 111 ? -6.535 -5.319 -1.728 1.00 98.19 111 SER A CA 1
ATOM 872 C C . SER A 1 111 ? -6.600 -6.207 -0.494 1.00 98.19 111 SER A C 1
ATOM 874 O O . SER A 1 111 ? -7.385 -7.157 -0.421 1.00 98.19 111 SER A O 1
ATOM 876 N N . ARG A 1 112 ? -5.749 -5.940 0.486 1.00 98.62 112 ARG A N 1
ATOM 877 C CA . ARG A 1 112 ? -5.689 -6.649 1.759 1.00 98.62 112 ARG A CA 1
ATOM 878 C C . ARG A 1 112 ? -5.480 -5.639 2.860 1.00 98.62 112 ARG A C 1
ATOM 880 O O . ARG A 1 112 ? -4.557 -4.837 2.803 1.00 98.62 112 ARG A O 1
ATOM 887 N N . ILE A 1 113 ? -6.285 -5.749 3.905 1.00 98.81 113 ILE A N 1
ATOM 888 C CA . ILE A 1 113 ? -6.101 -4.990 5.137 1.00 98.81 113 ILE A CA 1
ATOM 889 C C . ILE A 1 113 ? -6.007 -5.991 6.287 1.00 98.81 113 ILE A C 1
ATOM 891 O O . ILE A 1 113 ? -6.879 -6.847 6.459 1.00 98.81 113 ILE A O 1
ATOM 895 N N . ARG A 1 114 ? -4.951 -5.882 7.090 1.00 98.81 114 ARG A N 1
ATOM 896 C CA . ARG A 1 114 ? -4.787 -6.571 8.368 1.00 98.81 114 ARG A CA 1
ATOM 897 C C . ARG A 1 114 ? -4.712 -5.529 9.481 1.00 98.81 114 ARG A C 1
ATOM 899 O O . ARG A 1 114 ? -3.833 -4.677 9.479 1.00 98.81 114 ARG A O 1
ATOM 906 N N . ILE A 1 115 ? -5.635 -5.617 10.433 1.00 98.81 115 ILE A N 1
ATOM 907 C CA . ILE A 1 115 ? -5.721 -4.730 11.599 1.00 98.81 115 ILE A CA 1
ATOM 908 C C . ILE A 1 115 ? -5.500 -5.557 12.858 1.00 98.81 115 ILE A C 1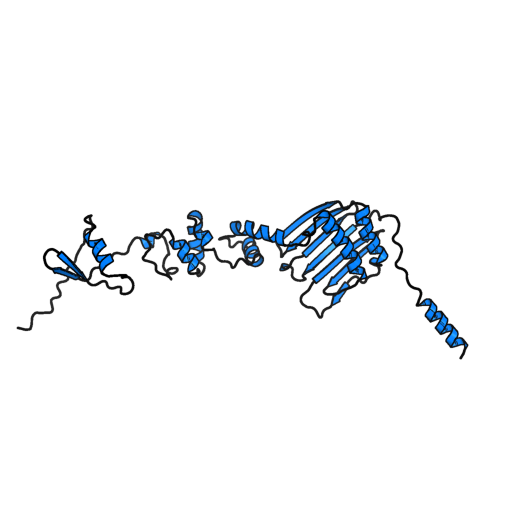
ATOM 910 O O . ILE A 1 115 ? -6.137 -6.600 13.008 1.00 98.81 115 ILE A O 1
ATOM 914 N N . THR A 1 116 ? -4.660 -5.071 13.770 1.00 98.81 116 THR A N 1
ATOM 915 C CA . THR A 1 116 ? -4.607 -5.542 15.163 1.00 98.81 116 THR A CA 1
ATOM 916 C C . THR A 1 116 ? -5.177 -4.454 16.066 1.00 98.81 116 THR A C 1
ATOM 918 O O . THR A 1 116 ? -4.826 -3.290 15.897 1.00 98.81 116 THR A O 1
ATOM 921 N N . ALA A 1 117 ? -6.088 -4.798 16.976 1.00 98.38 117 ALA A N 1
ATOM 922 C CA . ALA A 1 117 ? -6.668 -3.879 17.953 1.00 98.38 117 ALA A CA 1
ATOM 923 C C . ALA A 1 117 ? -7.308 -4.651 19.117 1.00 98.38 117 ALA A C 1
ATOM 925 O O . ALA A 1 117 ? -8.035 -5.617 18.890 1.00 98.38 117 ALA A O 1
ATOM 926 N N . ASN A 1 118 ? -7.132 -4.178 20.355 1.00 97.25 118 ASN A N 1
ATOM 927 C CA . ASN A 1 118 ? -7.752 -4.759 21.556 1.00 97.25 118 ASN A CA 1
ATOM 928 C C . ASN A 1 118 ? -7.442 -6.259 21.762 1.00 97.25 118 ASN A C 1
ATOM 930 O O . ASN A 1 118 ? -8.268 -7.002 22.291 1.00 97.25 118 ASN A O 1
ATOM 934 N N . GLY A 1 119 ? -6.257 -6.709 21.353 1.00 98.00 119 GLY A N 1
ATOM 935 C CA . GLY A 1 119 ? -5.805 -8.095 21.444 1.00 98.00 119 GLY A CA 1
ATOM 936 C C . GLY A 1 119 ? -6.303 -9.006 20.321 1.00 98.00 119 GLY A C 1
ATOM 937 O O . GLY A 1 119 ? -6.005 -10.199 20.347 1.00 98.00 119 GLY A O 1
ATOM 938 N N . GLU A 1 120 ? -7.037 -8.476 19.339 1.00 98.38 120 GLU A N 1
ATOM 939 C CA . GLU A 1 120 ? -7.545 -9.232 18.195 1.00 98.38 120 GLU A CA 1
ATOM 940 C C . GLU A 1 120 ? -6.895 -8.767 16.892 1.00 98.38 120 GLU A C 1
ATOM 942 O O . GLU A 1 120 ? -6.682 -7.576 16.676 1.00 98.38 120 GLU A O 1
ATOM 947 N N . THR A 1 121 ? -6.629 -9.709 15.985 1.00 98.75 121 THR A N 1
ATOM 948 C CA . THR A 1 121 ? -6.148 -9.416 14.631 1.00 98.75 121 THR A CA 1
ATOM 949 C C . THR A 1 121 ? -7.157 -9.921 13.606 1.00 98.75 121 THR A C 1
ATOM 951 O O . THR A 1 121 ? -7.499 -11.103 13.606 1.00 98.75 121 THR A O 1
ATOM 954 N N . LYS A 1 122 ? -7.577 -9.057 12.678 1.00 98.69 122 LYS A N 1
ATOM 955 C CA . LYS A 1 122 ? -8.428 -9.413 11.537 1.00 98.69 122 LYS A CA 1
ATOM 956 C C . LYS A 1 122 ? -7.702 -9.126 10.232 1.00 98.69 122 LYS A C 1
ATOM 958 O O . LYS A 1 122 ? -7.173 -8.035 10.058 1.00 98.69 122 LYS A O 1
ATOM 963 N N . THR A 1 123 ? -7.716 -10.085 9.308 1.00 98.81 123 THR A N 1
ATOM 964 C CA . THR A 1 123 ? -7.284 -9.880 7.918 1.00 98.81 123 THR A CA 1
ATOM 965 C C . THR A 1 123 ? -8.486 -10.027 6.997 1.00 98.81 123 THR A C 1
ATOM 967 O O . THR A 1 123 ? -9.213 -11.014 7.096 1.00 98.81 123 THR A O 1
ATOM 970 N N . VAL A 1 124 ? -8.687 -9.059 6.107 1.00 98.81 124 VAL A N 1
ATOM 971 C CA . VAL A 1 124 ? -9.691 -9.111 5.041 1.00 98.81 124 VAL A CA 1
ATOM 972 C C . VAL A 1 124 ? -8.980 -8.898 3.714 1.00 98.81 124 VAL A C 1
ATOM 974 O O . VAL A 1 124 ? -8.193 -7.963 3.578 1.00 98.81 124 VAL A O 1
ATOM 977 N N . THR A 1 125 ? -9.248 -9.775 2.753 1.00 98.56 125 THR A N 1
ATOM 978 C CA . THR A 1 125 ? -8.703 -9.718 1.395 1.00 98.56 125 THR A CA 1
ATOM 979 C C . THR A 1 125 ? -9.848 -9.594 0.398 1.00 98.56 125 THR A C 1
ATOM 981 O O . THR A 1 125 ? -10.833 -10.331 0.482 1.00 98.56 125 THR A O 1
ATOM 984 N N . MET A 1 126 ? -9.708 -8.679 -0.552 1.00 98.00 126 MET A N 1
ATOM 985 C CA . MET A 1 126 ? -10.618 -8.483 -1.673 1.00 98.00 126 MET A CA 1
ATOM 986 C C . MET A 1 126 ? -9.864 -8.726 -2.975 1.00 98.00 126 MET A C 1
ATOM 988 O O . MET A 1 126 ? -8.748 -8.244 -3.145 1.00 98.00 126 MET A O 1
ATOM 992 N N . SER A 1 127 ? -10.468 -9.460 -3.902 1.00 97.25 127 SER A N 1
ATOM 993 C CA . SER A 1 127 ? -9.947 -9.645 -5.257 1.00 97.25 127 SER A CA 1
ATOM 994 C C . SER A 1 127 ? -11.081 -9.432 -6.245 1.00 97.25 127 SER A C 1
ATOM 996 O O . SER A 1 127 ? -12.087 -10.140 -6.199 1.00 97.25 127 SER A O 1
ATOM 998 N N . ASN A 1 128 ? -10.944 -8.421 -7.102 1.00 94.88 128 ASN A N 1
ATOM 999 C CA . ASN A 1 128 ? -11.959 -8.059 -8.095 1.00 94.88 128 ASN A CA 1
ATOM 1000 C C . ASN A 1 128 ? -13.369 -7.873 -7.504 1.00 94.88 128 ASN A C 1
ATOM 1002 O O . ASN A 1 128 ? -14.371 -8.151 -8.153 1.00 94.88 128 ASN A O 1
ATOM 1006 N N . PHE A 1 129 ? -13.458 -7.435 -6.250 1.00 95.00 129 PHE A N 1
ATOM 1007 C CA . PHE A 1 129 ? -14.708 -7.352 -5.504 1.00 95.00 129 PHE A CA 1
ATOM 1008 C C . PHE A 1 129 ? -14.816 -5.989 -4.824 1.00 95.00 129 PHE A C 1
ATOM 1010 O O . PHE A 1 129 ? -13.802 -5.410 -4.447 1.00 95.00 129 PHE A O 1
ATOM 1017 N N . TYR A 1 130 ? -16.043 -5.503 -4.647 1.00 94.56 130 TYR A N 1
ATOM 1018 C CA . TYR A 1 130 ? -16.333 -4.224 -4.002 1.00 94.56 130 TYR A CA 1
ATOM 1019 C C . TYR A 1 130 ? -17.166 -4.430 -2.738 1.00 94.56 130 TYR A C 1
ATOM 1021 O O . TYR A 1 130 ? -18.181 -5.132 -2.760 1.00 94.56 130 TYR A O 1
ATOM 1029 N N . LEU A 1 131 ? -16.775 -3.777 -1.644 1.00 96.50 131 LEU A N 1
ATOM 1030 C CA . LEU A 1 131 ? -17.570 -3.731 -0.422 1.00 96.50 131 LEU A CA 1
ATOM 1031 C C . LEU A 1 131 ? -17.364 -2.395 0.283 1.00 96.50 131 LEU A C 1
ATOM 1033 O O . LEU A 1 131 ? -16.309 -2.152 0.857 1.00 96.50 131 LEU A O 1
ATOM 1037 N N . GLU A 1 132 ? -18.416 -1.576 0.336 1.00 97.06 132 GLU A N 1
ATOM 1038 C CA . GLU A 1 132 ? -18.338 -0.211 0.875 1.00 97.06 132 GLU A CA 1
ATOM 1039 C C . GLU A 1 132 ? -17.670 -0.140 2.261 1.00 97.06 132 GLU A C 1
ATOM 1041 O O . GLU A 1 132 ? -16.838 0.729 2.501 1.00 97.06 132 GLU A O 1
ATOM 1046 N N . SER A 1 133 ? -17.978 -1.065 3.175 1.00 96.75 133 SER A N 1
ATOM 1047 C CA . SER A 1 133 ? -17.380 -1.074 4.517 1.00 96.75 133 SER A CA 1
ATOM 1048 C C . SER A 1 133 ? -15.862 -1.292 4.517 1.00 96.75 133 SER A C 1
ATOM 1050 O O . SER A 1 133 ? -15.179 -0.789 5.406 1.00 96.75 133 SER A O 1
ATOM 1052 N N . PHE A 1 134 ? -15.330 -2.044 3.550 1.00 98.38 134 PHE A N 1
ATOM 1053 C CA . PHE A 1 134 ? -13.890 -2.240 3.381 1.00 98.38 134 PHE A CA 1
ATOM 1054 C C . PHE A 1 134 ? -13.248 -0.974 2.795 1.00 98.38 134 PHE A C 1
ATOM 1056 O O . PHE A 1 134 ? -12.325 -0.423 3.395 1.00 98.38 134 PHE A O 1
ATOM 1063 N N . ASP A 1 135 ? -13.817 -0.445 1.711 1.00 97.56 135 ASP A N 1
ATOM 1064 C CA . ASP A 1 135 ? -13.332 0.751 1.010 1.00 97.56 135 ASP A CA 1
ATOM 1065 C C . ASP A 1 135 ? -13.281 1.990 1.912 1.00 97.56 135 ASP A C 1
ATOM 1067 O O . ASP A 1 135 ? -12.396 2.833 1.790 1.00 97.56 135 ASP A O 1
ATOM 1071 N N . ARG A 1 136 ? -14.206 2.121 2.871 1.00 97.94 136 ARG A N 1
ATOM 1072 C CA . ARG A 1 136 ? -14.178 3.220 3.853 1.00 97.94 136 ARG A CA 1
ATOM 1073 C C . ARG A 1 136 ? -12.954 3.160 4.770 1.00 97.94 136 ARG A C 1
ATOM 1075 O O . ARG A 1 136 ? -12.461 4.213 5.171 1.00 97.94 136 ARG A O 1
ATOM 1082 N N . VAL A 1 137 ? -12.473 1.961 5.109 1.00 98.56 137 VAL A N 1
ATOM 1083 C CA . VAL A 1 137 ? -11.231 1.779 5.878 1.00 98.56 137 VAL A CA 1
ATOM 1084 C C . VAL A 1 137 ? -10.025 2.054 4.982 1.00 98.56 137 VAL A C 1
ATOM 1086 O O . VAL A 1 137 ? -9.149 2.827 5.369 1.00 98.56 137 VAL A O 1
ATOM 1089 N N . GLU A 1 138 ? -10.017 1.498 3.768 1.00 98.31 138 GLU A N 1
ATOM 1090 C CA . GLU A 1 138 ? -8.971 1.728 2.764 1.00 98.31 138 GLU A CA 1
ATOM 1091 C C . GLU A 1 138 ? -8.794 3.222 2.450 1.00 98.31 138 GLU A C 1
ATOM 1093 O O . GLU A 1 138 ? -7.677 3.732 2.455 1.00 98.31 138 GLU A O 1
ATOM 1098 N N . SER A 1 139 ? -9.891 3.966 2.294 1.00 98.06 139 SER A N 1
ATOM 1099 C CA . SER A 1 139 ? -9.875 5.411 2.042 1.00 98.06 139 SER A CA 1
ATOM 1100 C C . SER A 1 139 ? -9.162 6.192 3.147 1.00 98.06 139 SER A C 1
ATOM 1102 O O . SER A 1 139 ? -8.429 7.129 2.846 1.00 98.06 139 SER A O 1
ATOM 1104 N N . GLN A 1 140 ? -9.332 5.822 4.422 1.00 98.62 140 GLN A N 1
ATOM 1105 C CA . GLN A 1 140 ? -8.622 6.489 5.522 1.00 98.62 140 GLN A CA 1
ATOM 1106 C C . GLN A 1 140 ? -7.121 6.166 5.524 1.00 98.62 140 GLN A C 1
ATOM 1108 O O . GLN A 1 140 ? -6.307 7.018 5.885 1.00 98.62 140 GLN A O 1
ATOM 1113 N N . ILE A 1 141 ? -6.743 4.961 5.090 1.00 98.69 141 ILE A N 1
ATOM 1114 C CA . ILE A 1 141 ? -5.339 4.584 4.883 1.00 98.69 141 ILE A CA 1
ATOM 1115 C C . ILE A 1 141 ? -4.746 5.393 3.718 1.00 98.69 141 ILE A C 1
ATOM 1117 O O . ILE A 1 141 ? -3.669 5.975 3.856 1.00 98.69 141 ILE A O 1
ATOM 1121 N N . GLY A 1 142 ? -5.473 5.505 2.603 1.00 98.00 142 GLY A N 1
ATOM 1122 C CA . GLY A 1 142 ? -5.079 6.307 1.443 1.00 98.00 142 GLY A CA 1
ATOM 1123 C C . GLY A 1 142 ? -4.911 7.794 1.768 1.00 98.00 142 GLY A C 1
ATOM 1124 O O . GLY A 1 142 ? -3.903 8.394 1.397 1.00 98.00 142 GLY A O 1
ATOM 1125 N N . GLU A 1 143 ? -5.841 8.381 2.527 1.00 98.12 143 GLU A N 1
ATOM 1126 C CA . GLU A 1 143 ? -5.746 9.766 3.013 1.00 98.12 143 GLU A CA 1
ATOM 1127 C C . GLU A 1 143 ? -4.494 9.994 3.870 1.00 98.12 143 GLU A C 1
ATOM 1129 O O . GLU A 1 143 ? -3.819 11.015 3.711 1.00 98.12 143 GLU A O 1
ATOM 1134 N N . LEU A 1 144 ? -4.149 9.045 4.750 1.00 98.50 144 LEU A N 1
ATOM 1135 C CA . LEU A 1 144 ? -2.908 9.110 5.523 1.00 98.50 144 LEU A CA 1
ATOM 1136 C C . LEU A 1 144 ? -1.690 9.130 4.592 1.00 98.50 144 LEU A C 1
ATOM 1138 O O . LEU A 1 144 ? -0.856 10.025 4.724 1.00 98.50 144 LEU A O 1
ATOM 1142 N N . ILE A 1 145 ? -1.604 8.193 3.643 1.00 98.31 145 ILE A N 1
ATOM 1143 C CA . ILE A 1 145 ? -0.482 8.101 2.696 1.00 98.31 145 ILE A CA 1
ATOM 1144 C C . ILE A 1 145 ? -0.328 9.414 1.912 1.00 98.31 145 ILE A C 1
ATOM 1146 O O . ILE A 1 145 ? 0.759 9.995 1.900 1.00 98.31 145 ILE A O 1
ATOM 1150 N N . ILE A 1 146 ? -1.416 9.938 1.336 1.00 97.88 146 ILE A N 1
ATOM 1151 C CA . ILE A 1 146 ? -1.408 11.199 0.573 1.00 97.88 146 ILE A CA 1
ATOM 1152 C C . ILE A 1 146 ? -0.982 12.373 1.456 1.00 97.88 146 ILE A C 1
ATOM 1154 O O . ILE A 1 146 ? -0.178 13.201 1.036 1.00 97.88 146 ILE A O 1
ATOM 1158 N N . SER A 1 147 ? -1.462 12.444 2.700 1.00 98.19 147 SER A N 1
ATOM 1159 C CA . SER A 1 147 ? -1.082 13.529 3.613 1.00 98.19 147 SER A CA 1
ATOM 1160 C C . SER A 1 147 ? 0.412 13.540 3.965 1.00 98.19 147 SER A C 1
ATOM 1162 O O . SER A 1 147 ? 0.956 14.598 4.280 1.00 98.19 147 SER A O 1
ATOM 1164 N N . LYS A 1 148 ? 1.077 12.377 3.915 1.00 98.12 148 LYS A N 1
ATOM 1165 C CA . LYS A 1 148 ? 2.492 12.212 4.283 1.00 98.12 148 LYS A CA 1
ATOM 1166 C C . LYS A 1 148 ? 3.425 12.342 3.091 1.00 98.12 148 LYS A C 1
ATOM 1168 O O . LYS A 1 148 ? 4.503 12.910 3.234 1.00 98.12 148 LYS A O 1
ATOM 1173 N N . LEU A 1 149 ? 3.018 11.806 1.944 1.00 96.88 149 LEU A N 1
ATOM 1174 C CA . LEU A 1 149 ? 3.873 11.640 0.767 1.00 96.88 149 LEU A CA 1
ATOM 1175 C C . LEU A 1 149 ? 3.425 12.483 -0.441 1.00 96.88 149 LEU A C 1
ATOM 1177 O O . LEU A 1 149 ? 4.145 12.557 -1.434 1.00 96.88 149 LEU A O 1
ATOM 1181 N N . GLY A 1 150 ? 2.269 13.148 -0.359 1.00 96.94 150 GLY A N 1
ATOM 1182 C CA . GLY A 1 150 ? 1.685 13.956 -1.431 1.00 96.94 150 GLY A CA 1
ATOM 1183 C C . GLY A 1 150 ? 0.796 13.159 -2.394 1.00 96.94 150 GLY A C 1
ATOM 1184 O O . GLY A 1 150 ? 0.683 11.939 -2.317 1.00 96.94 150 GLY A O 1
ATOM 1185 N N . GLU A 1 151 ? 0.161 13.857 -3.338 1.00 93.25 151 GLU A N 1
ATOM 1186 C CA . GLU A 1 151 ? -0.791 13.263 -4.300 1.00 93.25 151 GLU A CA 1
ATOM 1187 C C . GLU A 1 151 ? -0.144 12.226 -5.234 1.00 93.25 151 GLU A C 1
ATOM 1189 O O . GLU A 1 151 ? -0.798 11.293 -5.692 1.00 93.25 151 GLU A O 1
ATOM 1194 N N . ASN A 1 152 ? 1.168 12.333 -5.455 1.00 92.31 152 ASN A N 1
ATOM 1195 C CA . ASN A 1 152 ? 1.931 11.404 -6.289 1.00 92.31 152 ASN A CA 1
ATOM 1196 C C . ASN A 1 152 ? 2.369 10.130 -5.542 1.00 92.31 152 ASN A C 1
ATOM 1198 O O . ASN A 1 152 ? 3.112 9.322 -6.102 1.00 92.31 152 ASN A O 1
ATOM 1202 N N . ALA A 1 153 ? 1.924 9.918 -4.298 1.00 92.50 153 ALA A N 1
ATOM 1203 C CA . ALA A 1 153 ? 2.296 8.750 -3.502 1.00 92.50 153 ALA A CA 1
ATOM 1204 C C . ALA A 1 153 ? 1.947 7.417 -4.181 1.00 92.50 153 ALA A C 1
ATOM 1206 O O . ALA A 1 153 ? 2.672 6.447 -4.019 1.00 92.50 153 ALA A O 1
ATOM 1207 N N . PHE A 1 154 ? 0.891 7.369 -4.989 1.00 93.00 154 PHE A N 1
ATOM 1208 C CA . PHE A 1 154 ? 0.503 6.159 -5.723 1.00 93.00 154 PHE A CA 1
ATOM 1209 C C . PHE A 1 154 ? 1.001 6.139 -7.172 1.00 93.00 154 PHE A C 1
ATOM 1211 O O . PHE A 1 154 ? 0.790 5.164 -7.886 1.00 93.00 154 PHE A O 1
ATOM 1218 N N . SER A 1 155 ? 1.705 7.177 -7.626 1.00 91.56 155 SER A N 1
ATOM 1219 C CA . SER A 1 155 ? 2.364 7.131 -8.931 1.00 91.56 155 SER A CA 1
ATOM 1220 C C . SER A 1 155 ? 3.528 6.143 -8.890 1.00 91.56 155 SER A C 1
ATOM 1222 O O . SER A 1 155 ? 4.292 6.140 -7.925 1.00 91.56 155 SER A O 1
ATOM 1224 N N . LEU A 1 156 ? 3.666 5.327 -9.936 1.00 89.44 156 LEU A N 1
ATOM 1225 C CA . LEU A 1 156 ? 4.833 4.466 -10.164 1.00 89.44 156 LEU A CA 1
ATOM 1226 C C . LEU A 1 156 ? 5.855 5.130 -11.101 1.00 89.44 156 LEU A C 1
ATOM 1228 O O . LEU A 1 156 ? 6.870 4.524 -11.432 1.00 89.44 156 LEU A O 1
ATOM 1232 N N . ASN A 1 157 ? 5.609 6.372 -11.537 1.00 86.44 157 ASN A N 1
ATOM 1233 C CA . ASN A 1 157 ? 6.503 7.072 -12.463 1.00 86.44 157 ASN A CA 1
ATOM 1234 C C . ASN A 1 157 ? 7.886 7.303 -11.851 1.00 86.44 157 ASN A C 1
ATOM 1236 O O . ASN A 1 157 ? 8.876 7.306 -12.570 1.00 86.44 157 ASN A O 1
ATOM 1240 N N . ASP A 1 158 ? 7.987 7.441 -10.533 1.00 84.62 158 ASP A N 1
ATOM 1241 C CA . ASP A 1 158 ? 9.283 7.617 -9.889 1.00 84.62 158 ASP A CA 1
ATOM 1242 C C . ASP A 1 158 ? 10.103 6.319 -9.798 1.00 84.62 158 ASP A C 1
ATOM 1244 O O . ASP A 1 158 ? 11.301 6.394 -9.554 1.00 84.62 158 ASP A O 1
ATOM 1248 N N . LEU A 1 159 ? 9.497 5.154 -10.072 1.00 85.31 159 LEU A N 1
ATOM 1249 C CA . LEU A 1 159 ? 10.236 3.918 -10.367 1.00 85.31 159 LEU A CA 1
ATOM 1250 C C . LEU A 1 159 ? 10.767 3.906 -11.811 1.00 85.31 159 LEU A C 1
ATOM 1252 O O . LEU A 1 159 ? 11.745 3.230 -12.106 1.00 85.31 159 LEU A O 1
ATOM 1256 N N . SER A 1 160 ? 10.153 4.662 -12.730 1.00 76.44 160 SER A N 1
ATOM 1257 C CA . SER A 1 160 ? 10.628 4.755 -14.121 1.00 76.44 160 SER A CA 1
ATOM 1258 C C . SER A 1 160 ? 11.858 5.652 -14.280 1.00 76.44 160 SER A C 1
ATOM 1260 O O . SER A 1 160 ? 12.627 5.480 -15.218 1.00 76.44 160 SER A O 1
ATOM 1262 N N . GLU A 1 161 ? 12.111 6.572 -13.350 1.00 79.56 161 GLU A N 1
ATOM 1263 C CA . GLU A 1 161 ? 13.382 7.308 -13.327 1.00 79.56 161 GLU A CA 1
ATOM 1264 C C . GLU A 1 161 ? 14.565 6.360 -13.075 1.00 79.56 161 GLU A C 1
ATOM 1266 O O . GLU A 1 161 ? 15.636 6.535 -13.659 1.00 79.56 161 GLU A O 1
ATOM 1271 N N . GLU A 1 162 ? 14.346 5.298 -12.290 1.00 79.56 162 GLU A N 1
ATOM 1272 C CA . GLU A 1 162 ? 15.345 4.250 -12.071 1.00 79.56 162 GLU A CA 1
ATOM 1273 C C . GLU A 1 162 ? 15.623 3.451 -13.347 1.00 79.56 162 GLU A C 1
ATOM 1275 O O . GLU A 1 162 ? 16.771 3.070 -13.568 1.00 79.56 162 GLU A O 1
ATOM 1280 N N . CYS A 1 163 ? 14.634 3.291 -14.241 1.00 78.69 163 CYS A N 1
ATOM 1281 C CA . CYS A 1 163 ? 14.878 2.725 -15.570 1.00 78.69 163 CYS A CA 1
ATOM 1282 C C . CYS A 1 163 ? 15.962 3.517 -16.301 1.00 78.69 163 CYS A C 1
ATOM 1284 O O . CYS A 1 163 ? 16.942 2.947 -16.761 1.00 78.69 163 CYS A O 1
ATOM 1286 N N . SER A 1 164 ? 15.840 4.839 -16.398 1.00 78.50 164 SER A N 1
ATOM 1287 C CA . SER A 1 164 ? 16.826 5.640 -17.136 1.00 78.50 164 SER A CA 1
ATOM 1288 C C . SER A 1 164 ? 18.247 5.478 -16.582 1.00 78.50 164 SER A C 1
ATOM 1290 O O . SER A 1 164 ? 19.190 5.363 -17.362 1.00 78.50 164 SER A O 1
ATOM 1292 N N . ALA A 1 165 ? 18.396 5.404 -15.255 1.00 81.56 165 ALA A N 1
ATOM 1293 C CA . ALA A 1 165 ? 19.688 5.176 -14.605 1.00 81.56 165 ALA A CA 1
ATOM 1294 C C . ALA A 1 165 ? 20.229 3.758 -14.857 1.00 81.56 165 ALA A C 1
ATOM 1296 O O . ALA A 1 165 ? 21.403 3.578 -15.180 1.00 81.56 165 ALA A O 1
ATOM 1297 N N . LYS A 1 166 ? 19.362 2.745 -14.768 1.00 84.12 166 LYS A N 1
ATOM 1298 C CA . LYS A 1 166 ? 19.733 1.346 -15.006 1.00 84.12 166 LYS A CA 1
ATOM 1299 C C . LYS A 1 166 ? 19.992 1.043 -16.469 1.00 84.12 166 LYS A C 1
ATOM 1301 O O . LYS A 1 166 ? 20.777 0.146 -16.757 1.00 84.12 166 LYS A O 1
ATOM 1306 N N . LYS A 1 167 ? 19.407 1.811 -17.393 1.00 82.06 167 LYS A N 1
ATOM 1307 C CA . LYS A 1 167 ? 19.635 1.644 -18.828 1.00 82.06 167 LYS A CA 1
ATOM 1308 C C . LYS A 1 167 ? 21.121 1.727 -19.125 1.00 82.06 167 LYS A C 1
ATOM 1310 O O . LYS A 1 167 ? 21.646 0.790 -19.701 1.00 82.06 167 LYS A O 1
ATOM 1315 N N . SER A 1 168 ? 21.820 2.761 -18.657 1.00 80.50 168 SER A N 1
ATOM 1316 C CA . SER A 1 168 ? 23.263 2.883 -18.898 1.00 80.50 168 SER A CA 1
ATOM 1317 C C . SER A 1 168 ? 24.095 1.769 -18.257 1.00 80.50 168 SER A C 1
ATOM 1319 O O . SER A 1 168 ? 25.089 1.361 -18.846 1.00 80.50 168 SER A O 1
ATOM 1321 N N . GLU A 1 169 ? 23.691 1.247 -17.093 1.00 83.38 169 GLU A N 1
ATOM 1322 C CA . GLU A 1 169 ? 24.365 0.107 -16.442 1.00 83.38 169 GLU A CA 1
ATOM 1323 C C . GLU A 1 169 ? 24.146 -1.221 -17.184 1.00 83.38 169 GLU A C 1
ATOM 1325 O O . GLU A 1 169 ? 24.979 -2.123 -17.111 1.00 83.38 169 GLU A O 1
ATOM 1330 N N . CYS A 1 170 ? 23.020 -1.347 -17.887 1.00 80.62 170 CYS A N 1
ATOM 1331 C CA . CYS A 1 170 ? 22.578 -2.589 -18.508 1.00 80.62 170 CYS A CA 1
ATOM 1332 C C . CYS A 1 170 ? 22.785 -2.665 -20.021 1.00 80.62 170 CYS A C 1
ATOM 1334 O O . CYS A 1 170 ? 22.427 -3.678 -20.636 1.00 80.62 170 CYS A O 1
ATOM 1336 N N . ILE A 1 171 ? 23.378 -1.641 -20.636 1.00 78.50 171 ILE A N 1
ATOM 1337 C CA . ILE A 1 171 ? 23.774 -1.723 -22.042 1.00 78.50 171 ILE A CA 1
ATOM 1338 C C . ILE A 1 171 ? 24.915 -2.737 -22.186 1.00 78.50 171 ILE A C 1
ATOM 1340 O O . ILE A 1 171 ? 25.852 -2.752 -21.395 1.00 78.50 171 ILE A O 1
ATOM 1344 N N . GLY A 1 172 ? 24.792 -3.641 -23.163 1.00 72.25 172 GLY A N 1
ATOM 1345 C CA . GLY A 1 172 ? 25.749 -4.730 -23.403 1.00 72.25 172 GLY A CA 1
ATOM 1346 C C . GLY A 1 172 ? 25.733 -5.853 -22.356 1.00 72.25 172 GLY A C 1
ATOM 1347 O O . GLY A 1 172 ? 26.303 -6.913 -22.585 1.00 72.25 172 GLY A O 1
ATOM 1348 N N . SER A 1 173 ? 25.045 -5.676 -21.225 1.00 78.19 173 SER A N 1
ATOM 1349 C CA . SER A 1 173 ? 24.934 -6.711 -20.198 1.00 78.19 173 SER A CA 1
ATOM 1350 C C . SER A 1 173 ? 23.854 -7.739 -20.542 1.00 78.19 173 SER A C 1
ATOM 1352 O O . SER A 1 173 ? 22.719 -7.392 -20.891 1.00 78.19 173 SER A O 1
ATOM 1354 N N . THR A 1 174 ? 24.199 -9.015 -20.382 1.00 79.56 174 THR A N 1
ATOM 1355 C CA . THR A 1 174 ? 23.291 -10.173 -20.452 1.00 79.56 174 THR A CA 1
ATOM 1356 C C . THR A 1 174 ? 22.988 -10.751 -19.069 1.00 79.56 174 THR A C 1
ATOM 1358 O O . THR A 1 174 ? 22.421 -11.841 -18.961 1.00 79.56 174 THR A O 1
ATOM 1361 N N . SER A 1 175 ? 23.370 -10.041 -17.997 1.00 82.56 175 SER A N 1
ATOM 1362 C CA . SER A 1 175 ? 23.075 -10.477 -16.634 1.00 82.56 175 SER A CA 1
ATOM 1363 C C . SER A 1 175 ? 21.567 -10.659 -16.446 1.00 82.56 175 SER A C 1
ATOM 1365 O O . SER A 1 175 ? 20.759 -9.944 -17.043 1.00 82.56 175 SER A O 1
ATOM 1367 N N . SER A 1 176 ? 21.177 -11.611 -15.595 1.00 78.69 176 SER A N 1
ATOM 1368 C CA . SER A 1 176 ? 19.762 -11.844 -15.284 1.00 78.69 176 SER A CA 1
ATOM 1369 C C . SER A 1 176 ? 19.080 -10.574 -14.769 1.00 78.69 176 SER A C 1
ATOM 1371 O O . SER A 1 176 ? 17.970 -10.281 -15.189 1.00 78.69 176 SER A O 1
ATOM 1373 N N . GLU A 1 177 ? 19.785 -9.778 -13.955 1.00 81.19 177 GLU A N 1
ATOM 1374 C CA . GLU A 1 177 ? 19.319 -8.465 -13.491 1.00 81.19 177 GLU A CA 1
ATOM 1375 C C . GLU A 1 177 ? 19.012 -7.532 -14.673 1.00 81.19 177 GLU A C 1
ATOM 1377 O O . GLU A 1 177 ? 17.937 -6.947 -14.742 1.00 81.19 177 GLU A O 1
ATOM 1382 N N . CYS A 1 178 ? 19.915 -7.417 -15.648 1.00 82.56 178 CYS A N 1
ATOM 1383 C CA . CYS A 1 178 ? 19.714 -6.510 -16.774 1.00 82.56 178 CYS A CA 1
ATOM 1384 C C . CYS A 1 178 ? 18.643 -6.970 -17.761 1.00 82.56 178 CYS A C 1
ATOM 1386 O O . CYS A 1 178 ? 17.976 -6.124 -18.355 1.00 82.56 178 CYS A O 1
ATOM 1388 N N . ASN A 1 179 ? 18.436 -8.277 -17.918 1.00 79.25 179 ASN A N 1
ATOM 1389 C CA . ASN A 1 179 ? 17.322 -8.794 -18.713 1.00 79.25 179 ASN A CA 1
ATOM 1390 C C . ASN A 1 179 ? 15.974 -8.490 -18.042 1.00 79.25 179 ASN A C 1
ATOM 1392 O O . ASN A 1 179 ? 15.058 -8.036 -18.720 1.00 79.25 179 ASN A O 1
ATOM 1396 N N . GLU A 1 180 ? 15.881 -8.617 -16.712 1.00 76.31 180 GLU A N 1
ATOM 1397 C CA . GLU A 1 180 ? 14.686 -8.202 -15.964 1.00 76.31 180 GLU A CA 1
ATOM 1398 C C . GLU A 1 180 ? 14.388 -6.706 -16.148 1.00 76.31 180 GLU A C 1
ATOM 1400 O O . GLU A 1 180 ? 13.240 -6.330 -16.385 1.00 76.31 180 GLU A O 1
ATOM 1405 N N . TRP A 1 181 ? 15.413 -5.847 -16.094 1.00 80.44 181 TRP A N 1
ATOM 1406 C CA . TRP A 1 181 ? 15.258 -4.409 -16.340 1.00 80.44 181 TRP A CA 1
ATOM 1407 C C . TRP A 1 181 ? 14.852 -4.082 -17.783 1.00 80.44 181 TRP A C 1
ATOM 1409 O O . TRP A 1 181 ? 14.016 -3.199 -17.984 1.00 80.44 181 TRP A O 1
ATOM 1419 N N . LYS A 1 182 ? 15.402 -4.789 -18.781 1.00 79.69 182 LYS A N 1
ATOM 1420 C CA . LYS A 1 182 ? 15.048 -4.616 -20.201 1.00 79.69 182 LYS A CA 1
ATOM 1421 C C . LYS A 1 182 ? 13.575 -4.930 -20.451 1.00 79.69 182 LYS A C 1
ATOM 1423 O O . LYS A 1 182 ? 12.857 -4.069 -20.963 1.00 79.69 182 LYS A O 1
ATOM 1428 N N . ASP A 1 183 ? 13.123 -6.104 -20.014 1.00 71.31 183 ASP A N 1
ATOM 1429 C CA . ASP A 1 183 ? 11.725 -6.530 -20.133 1.00 71.31 183 ASP A CA 1
ATOM 1430 C C . ASP A 1 183 ? 10.788 -5.549 -19.414 1.00 71.31 183 ASP A C 1
ATOM 1432 O O . ASP A 1 183 ? 9.744 -5.155 -19.936 1.00 71.31 183 ASP A O 1
ATOM 1436 N N . PHE A 1 184 ? 11.189 -5.097 -18.225 1.00 72.56 184 PHE A N 1
ATOM 1437 C CA . PHE A 1 184 ? 10.397 -4.204 -17.388 1.00 72.56 184 PHE A CA 1
ATOM 1438 C C . PHE A 1 184 ? 10.238 -2.792 -17.963 1.00 72.56 184 PHE A C 1
ATOM 1440 O O . PHE A 1 184 ? 9.129 -2.251 -18.025 1.00 72.56 184 PHE A O 1
ATOM 1447 N N . CYS A 1 185 ? 11.346 -2.165 -18.355 1.00 77.38 185 CYS A N 1
ATOM 1448 C CA . CYS A 1 185 ? 11.333 -0.800 -18.865 1.00 77.38 185 CYS A CA 1
ATOM 1449 C C . CYS A 1 185 ? 10.865 -0.730 -20.324 1.00 77.38 185 CYS A C 1
ATOM 1451 O O . CYS A 1 185 ? 10.833 0.364 -20.891 1.00 77.38 185 CYS A O 1
ATOM 1453 N N . GLY A 1 186 ? 10.533 -1.876 -20.934 1.00 69.44 186 GLY A N 1
ATOM 1454 C CA . GLY A 1 186 ? 10.243 -1.970 -22.358 1.00 69.44 186 GLY A CA 1
ATOM 1455 C C . GLY A 1 186 ? 11.435 -1.517 -23.193 1.00 69.44 186 GLY A C 1
ATOM 1456 O O . GLY A 1 186 ? 11.249 -0.887 -24.233 1.00 69.44 186 GLY A O 1
ATOM 1457 N N . TRP A 1 187 ? 12.662 -1.763 -22.716 1.00 76.44 187 TRP A N 1
ATOM 1458 C CA . TRP A 1 187 ? 13.822 -1.609 -23.579 1.00 76.44 187 TRP A CA 1
ATOM 1459 C C . TRP A 1 187 ? 13.755 -2.763 -24.559 1.00 76.44 187 TRP A C 1
ATOM 1461 O O . TRP A 1 187 ? 14.134 -3.887 -24.234 1.00 76.44 187 TRP A O 1
ATOM 1471 N N . GLU A 1 188 ? 13.250 -2.486 -25.758 1.00 62.81 188 GLU A N 1
ATOM 1472 C CA . GLU A 1 188 ? 13.533 -3.348 -26.895 1.00 62.81 188 GLU A CA 1
ATOM 1473 C C . GLU A 1 188 ? 15.049 -3.538 -26.906 1.00 62.81 188 GLU A C 1
ATOM 1475 O O . GLU A 1 188 ? 15.798 -2.559 -26.898 1.00 62.81 188 GLU A O 1
ATOM 1480 N N . GLY A 1 189 ? 15.479 -4.788 -26.732 1.00 53.75 189 GLY A N 1
ATOM 1481 C CA . GLY A 1 189 ? 16.809 -5.173 -26.263 1.00 53.75 189 GLY A CA 1
ATOM 1482 C C . GLY A 1 189 ? 17.948 -4.927 -27.247 1.00 53.75 189 GLY A C 1
ATOM 1483 O O . GLY A 1 189 ? 18.851 -5.753 -27.316 1.00 53.75 189 GLY A O 1
ATOM 1484 N N . GLY A 1 190 ? 17.913 -3.827 -27.989 1.00 58.09 190 GLY A N 1
ATOM 1485 C CA . GLY A 1 190 ? 18.962 -3.355 -28.868 1.00 58.09 190 GLY A CA 1
ATOM 1486 C C . GLY A 1 190 ? 19.910 -2.415 -28.143 1.00 58.09 190 GLY A C 1
ATOM 1487 O O . GLY A 1 190 ? 19.505 -1.535 -27.377 1.00 58.09 190 GLY A O 1
ATOM 1488 N N . ILE A 1 191 ? 21.195 -2.570 -28.432 1.00 62.69 191 ILE A N 1
ATOM 1489 C CA . ILE A 1 191 ? 22.092 -1.429 -28.344 1.00 62.69 191 ILE A CA 1
ATOM 1490 C C . ILE A 1 191 ? 21.557 -0.366 -29.317 1.00 62.69 191 ILE A C 1
ATOM 1492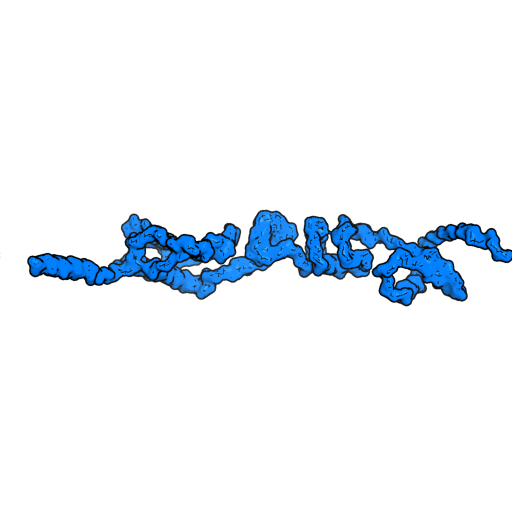 O O . ILE A 1 191 ? 21.233 -0.684 -30.456 1.00 62.69 191 ILE A O 1
ATOM 1496 N N . SER A 1 192 ? 21.374 0.878 -28.870 1.00 67.81 192 SER A N 1
ATOM 1497 C CA . SER A 1 192 ? 20.917 1.946 -29.763 1.00 67.81 192 SER A CA 1
ATOM 1498 C C . SER A 1 192 ? 22.082 2.511 -30.569 1.00 67.81 192 SER A C 1
ATOM 1500 O O . SER A 1 192 ? 23.212 2.560 -30.083 1.00 67.81 192 SER A O 1
ATOM 1502 N N . ALA A 1 193 ? 21.792 3.017 -31.768 1.00 67.19 193 ALA A N 1
ATOM 1503 C CA . ALA A 1 193 ? 22.749 3.741 -32.605 1.00 67.19 193 ALA A CA 1
ATOM 1504 C C . ALA A 1 193 ? 23.502 4.830 -31.815 1.00 67.19 193 ALA A C 1
ATOM 1506 O O . ALA A 1 193 ? 24.727 4.897 -31.835 1.00 67.19 193 ALA A O 1
ATOM 1507 N N . GLU A 1 194 ? 22.769 5.605 -31.010 1.00 68.81 194 GLU A N 1
ATOM 1508 C CA . GLU A 1 194 ? 23.321 6.659 -30.148 1.00 68.81 194 GLU A CA 1
ATOM 1509 C C . GLU A 1 194 ? 24.330 6.141 -29.104 1.00 68.81 194 GLU A C 1
ATOM 1511 O O . GLU A 1 194 ? 25.297 6.828 -28.785 1.00 68.81 194 GLU A O 1
ATOM 1516 N N . TYR A 1 195 ? 24.163 4.917 -28.584 1.00 69.56 195 TYR A N 1
ATOM 1517 C CA . TYR A 1 195 ? 25.138 4.336 -27.654 1.00 69.56 195 TYR A CA 1
ATOM 1518 C C . TYR A 1 195 ? 26.460 3.998 -28.357 1.00 69.56 195 TYR A C 1
ATOM 1520 O O . TYR A 1 195 ? 27.530 4.190 -27.772 1.00 69.56 195 TYR A O 1
ATOM 1528 N N . CYS A 1 196 ? 26.385 3.548 -29.612 1.00 70.75 196 CYS A N 1
ATOM 1529 C CA . CYS A 1 196 ? 27.539 3.186 -30.439 1.00 70.75 196 CYS A CA 1
ATOM 1530 C C . CYS A 1 196 ? 28.278 4.377 -31.050 1.00 70.75 196 CYS A C 1
ATOM 1532 O O . CYS A 1 196 ? 29.381 4.210 -31.573 1.00 70.75 196 CYS A O 1
ATOM 1534 N N . ASP A 1 197 ? 27.707 5.579 -30.953 1.00 71.38 197 ASP A N 1
ATOM 1535 C CA . ASP A 1 197 ? 28.311 6.798 -31.493 1.00 71.38 197 ASP A CA 1
ATOM 1536 C C . ASP A 1 197 ? 29.561 7.234 -30.700 1.00 71.38 197 ASP A C 1
ATOM 1538 O O . ASP A 1 197 ? 30.427 7.959 -31.192 1.00 71.38 197 ASP A O 1
ATOM 1542 N N . THR A 1 198 ? 29.732 6.733 -29.471 1.00 69.69 198 THR A N 1
ATOM 1543 C CA . THR A 1 198 ? 30.943 6.995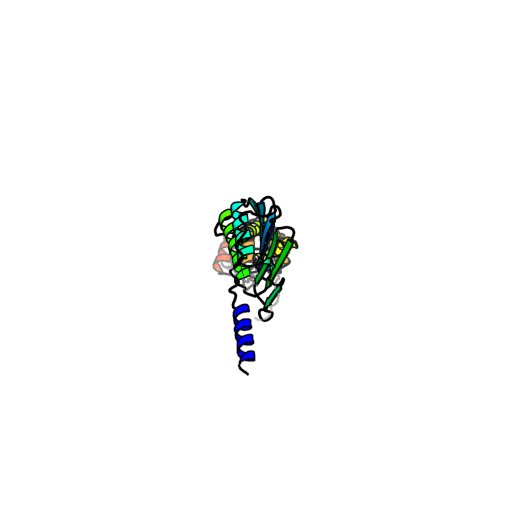 -28.680 1.00 69.69 198 THR A CA 1
ATOM 1544 C C . THR A 1 198 ? 32.022 5.940 -28.928 1.00 69.69 198 THR A C 1
ATOM 1546 O O . THR A 1 198 ? 31.762 4.738 -28.927 1.00 69.69 198 THR A O 1
ATOM 1549 N N . LYS A 1 199 ? 33.278 6.381 -29.081 1.00 72.94 199 LYS A N 1
ATOM 1550 C CA . LYS A 1 199 ? 34.425 5.493 -29.349 1.00 72.94 199 LYS A CA 1
ATOM 1551 C C . LYS A 1 199 ? 34.631 4.411 -28.278 1.00 72.94 199 LYS A C 1
ATOM 1553 O O . LYS A 1 199 ? 35.077 3.322 -28.613 1.00 72.94 199 LYS A O 1
ATOM 1558 N N . GLU A 1 200 ? 34.320 4.714 -27.019 1.00 72.56 200 GLU A N 1
ATOM 1559 C CA . GLU A 1 200 ? 34.475 3.798 -25.877 1.00 72.56 200 GLU A CA 1
ATOM 1560 C C . GLU A 1 200 ? 33.501 2.612 -25.932 1.00 72.56 200 GLU A C 1
ATOM 1562 O O . GLU A 1 200 ? 33.842 1.515 -25.504 1.00 72.56 200 GLU A O 1
ATOM 1567 N N . ASN A 1 201 ? 32.323 2.805 -26.528 1.00 67.19 201 ASN A N 1
ATOM 1568 C CA . ASN A 1 201 ? 31.265 1.796 -26.574 1.00 67.19 201 ASN A CA 1
ATOM 1569 C C . ASN A 1 201 ? 31.285 0.935 -27.846 1.00 67.19 201 ASN A C 1
ATOM 1571 O O . ASN A 1 201 ? 30.517 -0.020 -27.954 1.00 67.19 201 ASN A O 1
ATOM 1575 N N . ARG A 1 202 ? 32.134 1.271 -28.827 1.00 72.06 202 ARG A N 1
ATOM 1576 C CA . ARG A 1 202 ? 32.123 0.638 -30.155 1.00 72.06 202 ARG A CA 1
ATOM 1577 C C . ARG A 1 202 ? 32.471 -0.842 -30.138 1.00 72.06 202 ARG A C 1
ATOM 1579 O O . ARG A 1 202 ? 31.823 -1.591 -30.854 1.00 72.06 202 ARG A O 1
ATOM 1586 N N . GLU A 1 203 ? 33.455 -1.262 -29.346 1.00 69.19 203 GLU A N 1
ATOM 1587 C CA . GLU A 1 203 ? 33.822 -2.686 -29.258 1.00 69.19 203 GLU A CA 1
ATOM 1588 C C . GLU A 1 203 ? 32.635 -3.515 -28.749 1.00 69.19 203 GLU A C 1
ATOM 1590 O O . GLU A 1 203 ? 32.229 -4.468 -29.405 1.00 69.19 203 GLU A O 1
ATOM 1595 N N . THR A 1 204 ? 31.969 -3.056 -27.686 1.00 68.88 204 THR A N 1
ATOM 1596 C CA . THR A 1 204 ? 30.740 -3.671 -27.158 1.00 68.88 204 THR A CA 1
ATOM 1597 C C . THR A 1 204 ? 29.618 -3.739 -28.199 1.00 68.88 204 THR A C 1
ATOM 1599 O O . THR A 1 204 ? 28.877 -4.717 -28.261 1.00 68.88 204 THR A O 1
ATOM 1602 N N . CYS A 1 205 ? 29.470 -2.697 -29.019 1.00 71.38 205 CYS A N 1
ATOM 1603 C CA . CYS A 1 205 ? 28.488 -2.661 -30.099 1.00 71.38 205 CYS A CA 1
ATOM 1604 C C . CYS A 1 205 ? 28.796 -3.645 -31.231 1.00 71.38 205 CYS A C 1
ATOM 1606 O O . CYS A 1 205 ? 27.879 -4.275 -31.753 1.00 71.38 205 CYS A O 1
ATOM 1608 N N . ILE A 1 206 ? 30.071 -3.773 -31.606 1.00 69.31 206 ILE A N 1
ATOM 1609 C CA . ILE A 1 206 ? 30.526 -4.724 -32.623 1.00 69.31 206 ILE A CA 1
ATOM 1610 C C . ILE A 1 206 ? 30.283 -6.152 -32.133 1.00 69.31 206 ILE A C 1
ATOM 1612 O O . ILE A 1 206 ? 29.640 -6.917 -32.844 1.00 69.31 206 ILE A O 1
ATOM 1616 N N . ASP A 1 207 ? 30.698 -6.479 -30.907 1.00 66.50 207 ASP A N 1
ATOM 1617 C CA . ASP A 1 207 ? 30.480 -7.803 -30.310 1.00 66.50 207 ASP A CA 1
ATOM 1618 C C . ASP A 1 207 ? 28.986 -8.154 -30.265 1.00 66.50 207 ASP A C 1
ATOM 1620 O O . ASP A 1 207 ? 28.574 -9.241 -30.672 1.00 66.50 207 ASP A O 1
ATOM 1624 N N . TYR A 1 208 ? 28.144 -7.197 -29.862 1.00 67.62 208 TYR A N 1
ATOM 1625 C CA . TYR A 1 208 ? 26.695 -7.373 -29.876 1.00 67.62 208 TYR A CA 1
ATOM 1626 C C . TYR A 1 208 ? 26.147 -7.630 -31.284 1.00 67.62 208 TYR A C 1
ATOM 1628 O O . TYR A 1 208 ? 25.278 -8.487 -31.422 1.00 67.62 208 TYR A O 1
ATOM 1636 N N . CYS A 1 209 ? 26.649 -6.937 -32.312 1.00 67.38 209 CYS A N 1
ATOM 1637 C CA . CYS A 1 209 ? 26.231 -7.136 -33.704 1.00 67.38 209 CYS A CA 1
ATOM 1638 C C . CYS A 1 209 ? 26.747 -8.415 -34.352 1.00 67.38 209 CYS A C 1
ATOM 1640 O O . CYS A 1 209 ? 26.143 -8.904 -35.304 1.00 67.38 209 CYS A O 1
ATOM 1642 N N . ILE A 1 210 ? 27.856 -8.958 -33.856 1.00 62.12 210 ILE A N 1
ATOM 1643 C CA . ILE A 1 210 ? 28.341 -10.277 -34.261 1.00 62.12 210 ILE A CA 1
ATOM 1644 C C . ILE A 1 210 ? 27.422 -11.361 -33.683 1.00 62.12 210 ILE A C 1
ATOM 1646 O O . ILE A 1 210 ? 27.110 -12.341 -34.359 1.00 62.12 210 ILE A O 1
ATOM 1650 N N . GLU A 1 211 ? 26.972 -11.190 -32.438 1.00 58.59 211 GLU A N 1
ATOM 1651 C CA . GLU A 1 211 ? 26.121 -12.167 -31.751 1.00 58.59 211 GLU A CA 1
ATOM 1652 C C . GLU A 1 211 ? 24.626 -12.039 -32.089 1.00 58.59 211 GLU A C 1
ATOM 1654 O O . GLU A 1 211 ? 23.887 -13.020 -31.979 1.00 58.59 211 GLU A O 1
ATOM 1659 N N . ASN A 1 212 ? 24.171 -10.851 -32.492 1.00 57.34 212 ASN A N 1
ATOM 1660 C CA . ASN A 1 212 ? 22.767 -10.528 -32.733 1.00 57.34 212 ASN A CA 1
ATOM 1661 C C . ASN A 1 212 ? 22.632 -9.799 -34.075 1.00 57.34 212 ASN A C 1
ATOM 1663 O O . ASN A 1 212 ? 23.339 -8.827 -34.314 1.00 57.34 212 ASN A O 1
ATOM 1667 N N . ASP A 1 213 ? 21.697 -10.227 -34.931 1.00 65.44 213 ASP A N 1
ATOM 1668 C CA . ASP A 1 213 ? 21.406 -9.544 -36.201 1.00 65.44 213 ASP A CA 1
ATOM 1669 C C . ASP A 1 213 ? 21.049 -8.067 -35.945 1.00 65.44 213 ASP A C 1
ATOM 1671 O O . ASP A 1 213 ? 19.954 -7.741 -35.475 1.00 65.44 213 ASP A O 1
ATOM 1675 N N . CYS A 1 214 ? 21.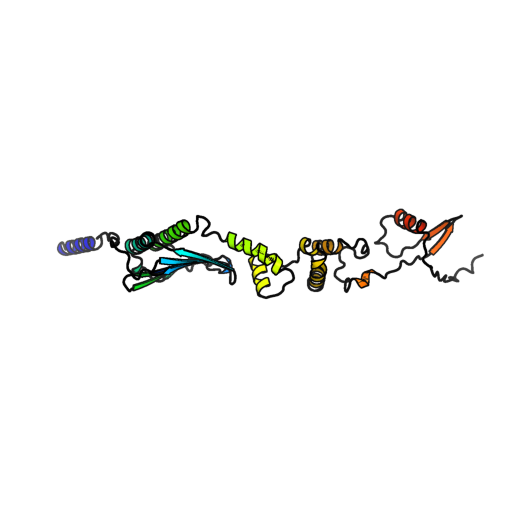986 -7.165 -36.237 1.00 65.62 214 CYS A N 1
ATOM 1676 C CA . CYS A 1 214 ? 21.828 -5.742 -35.966 1.00 65.62 214 CYS A CA 1
ATOM 1677 C C . CYS A 1 214 ? 20.902 -5.038 -36.957 1.00 65.62 214 CYS A C 1
ATOM 1679 O O . CYS A 1 214 ? 20.860 -5.344 -38.149 1.00 65.62 214 CYS A O 1
ATOM 1681 N N . SER A 1 215 ? 20.182 -4.029 -36.461 1.00 66.44 215 SER A N 1
ATOM 1682 C CA . SER A 1 215 ? 19.421 -3.111 -37.308 1.00 66.44 215 SER A CA 1
ATOM 1683 C C . SER A 1 215 ? 20.353 -2.241 -38.155 1.00 66.44 215 SER A C 1
ATOM 1685 O O . SER A 1 215 ? 21.396 -1.811 -37.666 1.00 66.44 215 SER A O 1
ATOM 1687 N N . GLU A 1 216 ? 19.924 -1.893 -39.368 1.00 65.38 216 GLU A N 1
ATOM 1688 C CA . GLU A 1 216 ? 20.644 -1.009 -40.305 1.00 65.38 216 GLU A CA 1
ATOM 1689 C C . GLU A 1 216 ? 21.124 0.300 -39.646 1.00 65.38 216 GLU A C 1
ATOM 1691 O O . GLU A 1 216 ? 22.285 0.668 -39.775 1.00 65.38 216 GLU A O 1
ATOM 1696 N N . GLU A 1 217 ? 20.284 0.926 -38.817 1.00 65.06 217 GLU A N 1
ATOM 1697 C CA . GLU A 1 217 ? 20.607 2.167 -38.092 1.00 65.06 217 GLU A CA 1
ATOM 1698 C C . GLU A 1 217 ? 21.798 2.024 -37.118 1.00 65.06 217 GLU A C 1
ATOM 1700 O O . GLU A 1 217 ? 22.573 2.958 -36.913 1.00 65.06 217 GLU A O 1
ATOM 1705 N N . LEU A 1 218 ? 21.972 0.839 -36.526 1.00 65.81 218 LEU A N 1
ATOM 1706 C CA . LEU A 1 218 ? 23.062 0.544 -35.592 1.00 65.81 218 LEU A CA 1
ATOM 1707 C C . LEU A 1 218 ? 24.380 0.313 -36.338 1.00 65.81 218 LEU A C 1
ATOM 1709 O O . LEU A 1 218 ? 25.437 0.766 -35.899 1.00 65.81 218 LEU A O 1
ATOM 1713 N N . CYS A 1 219 ? 24.297 -0.346 -37.495 1.00 65.81 219 CYS A N 1
ATOM 1714 C CA . CYS A 1 219 ? 25.417 -0.505 -38.413 1.00 65.81 219 CYS A CA 1
ATOM 1715 C C . CYS A 1 219 ? 25.901 0.858 -38.920 1.00 65.81 219 CYS A C 1
ATOM 1717 O O . CYS A 1 219 ? 27.101 1.123 -38.903 1.00 65.81 219 CYS A O 1
ATOM 1719 N N . ASP A 1 220 ? 24.982 1.752 -39.285 1.00 67.69 220 ASP A N 1
ATOM 1720 C CA . ASP A 1 220 ? 25.316 3.099 -39.752 1.00 67.69 220 ASP A CA 1
ATOM 1721 C C . ASP A 1 220 ? 26.025 3.935 -38.671 1.00 67.69 220 ASP A C 1
ATOM 1723 O O . ASP A 1 220 ? 26.996 4.637 -38.962 1.00 67.69 220 ASP A O 1
ATOM 1727 N N . ALA A 1 221 ? 25.608 3.821 -37.406 1.00 65.19 221 ALA A N 1
ATOM 1728 C CA . ALA A 1 221 ? 26.272 4.497 -36.288 1.00 65.19 221 ALA A CA 1
ATOM 1729 C C . ALA A 1 221 ? 27.674 3.938 -35.984 1.00 65.19 221 ALA A C 1
ATOM 1731 O O . ALA A 1 221 ? 28.595 4.690 -35.656 1.00 65.19 221 ALA A O 1
ATOM 1732 N N . LEU A 1 222 ? 27.876 2.628 -36.146 1.00 65.50 222 LEU A N 1
ATOM 1733 C CA . LEU A 1 222 ? 29.198 2.003 -36.045 1.00 65.50 222 LEU A CA 1
ATOM 1734 C C . LEU A 1 222 ? 30.157 2.465 -37.158 1.00 65.50 222 LEU A C 1
ATOM 1736 O O . LEU A 1 222 ? 31.369 2.539 -36.943 1.00 65.50 222 LEU A O 1
ATOM 1740 N N . MET A 1 223 ? 29.619 2.839 -38.321 1.00 64.12 223 MET A N 1
ATOM 1741 C CA . MET A 1 223 ? 30.373 3.270 -39.503 1.00 64.12 223 MET A CA 1
ATOM 1742 C C . MET A 1 223 ? 30.810 4.750 -39.470 1.00 64.12 223 MET A C 1
ATOM 1744 O O . MET A 1 223 ? 31.511 5.199 -40.377 1.00 64.12 223 MET A O 1
ATOM 1748 N N . PHE A 1 224 ? 30.480 5.527 -38.430 1.00 47.69 224 PHE A N 1
ATOM 1749 C CA . PHE A 1 224 ? 30.645 6.993 -38.455 1.00 47.69 224 PHE A CA 1
ATOM 1750 C C . PHE A 1 224 ? 32.098 7.515 -38.447 1.00 47.69 224 PHE A C 1
ATOM 1752 O O . PHE A 1 224 ? 32.327 8.692 -38.704 1.00 47.69 224 PHE A O 1
ATOM 1759 N N . ASP A 1 225 ? 33.100 6.662 -38.203 1.00 43.84 225 ASP A N 1
ATOM 1760 C CA . ASP A 1 225 ? 34.526 7.024 -38.389 1.00 43.84 225 ASP A CA 1
ATOM 1761 C C . ASP A 1 225 ? 35.205 6.198 -39.494 1.00 43.84 225 ASP A C 1
ATOM 1763 O O . ASP A 1 225 ? 36.396 6.330 -39.773 1.00 43.84 225 ASP A O 1
ATOM 1767 N N . ALA A 1 226 ? 34.424 5.375 -40.194 1.00 42.78 226 ALA A N 1
ATOM 1768 C CA . ALA A 1 226 ? 34.826 4.668 -41.394 1.00 42.78 226 ALA A CA 1
ATOM 1769 C C . ALA A 1 226 ? 34.762 5.596 -42.624 1.00 42.78 226 ALA A C 1
ATOM 1771 O O . ALA A 1 226 ? 34.396 5.184 -43.722 1.00 42.78 226 ALA A O 1
ATOM 1772 N N . GLY A 1 227 ? 35.260 6.832 -42.494 1.00 40.53 227 GLY A N 1
ATOM 1773 C CA . GLY A 1 227 ? 35.682 7.628 -43.656 1.00 40.53 227 GLY A CA 1
ATOM 1774 C C . GLY A 1 227 ? 36.721 6.900 -44.530 1.00 40.53 227 GLY A C 1
ATOM 1775 O O . GLY A 1 227 ? 36.968 7.315 -45.657 1.00 40.53 227 GLY A O 1
ATOM 1776 N N . ASN A 1 228 ? 37.271 5.785 -44.028 1.00 39.22 228 ASN A N 1
ATOM 1777 C CA . ASN A 1 228 ? 38.124 4.838 -44.743 1.00 39.22 228 ASN A CA 1
ATOM 1778 C C . ASN A 1 228 ? 37.471 3.465 -45.022 1.00 39.22 228 ASN A C 1
ATOM 1780 O O . ASN A 1 228 ? 38.122 2.623 -45.625 1.00 39.22 228 ASN A O 1
ATOM 1784 N N . CYS A 1 229 ? 36.216 3.219 -44.629 1.00 38.72 229 CYS A N 1
ATOM 1785 C CA . CYS A 1 229 ? 35.501 1.967 -44.910 1.00 38.72 229 CYS A CA 1
ATOM 1786 C C . CYS A 1 229 ? 34.329 2.226 -45.869 1.00 38.72 229 CYS A C 1
ATOM 1788 O O . CYS A 1 229 ? 33.185 1.866 -45.613 1.00 38.72 229 CYS A O 1
ATOM 1790 N N . MET A 1 230 ? 34.618 2.862 -47.009 1.00 41.81 230 MET A N 1
ATOM 1791 C CA . MET A 1 230 ? 33.659 2.990 -48.119 1.00 41.81 230 MET A CA 1
ATOM 1792 C C . MET A 1 230 ? 33.347 1.644 -48.804 1.00 41.81 230 MET A C 1
ATOM 1794 O O . MET A 1 230 ? 32.547 1.599 -49.734 1.00 41.81 230 MET A O 1
ATOM 1798 N N . GLU A 1 231 ? 33.978 0.550 -48.373 1.00 46.22 231 GLU A N 1
ATOM 1799 C CA . GLU A 1 231 ? 33.930 -0.748 -49.056 1.00 46.22 231 GLU A CA 1
ATOM 1800 C C . GLU A 1 231 ? 32.906 -1.728 -48.469 1.00 46.22 231 GLU A C 1
ATOM 1802 O O . GLU A 1 231 ? 32.601 -2.745 -49.089 1.00 46.22 231 GLU A O 1
ATOM 1807 N N . CYS A 1 232 ? 32.310 -1.403 -47.321 1.00 38.56 232 CYS A N 1
ATOM 1808 C CA . CYS A 1 232 ? 31.257 -2.202 -46.706 1.00 38.56 232 CYS A CA 1
ATOM 1809 C C . CYS A 1 232 ? 29.913 -1.485 -46.872 1.00 38.56 232 CYS A C 1
ATOM 1811 O O . CYS A 1 232 ? 29.512 -0.692 -46.026 1.00 38.56 232 CYS A O 1
ATOM 1813 N N . GLY A 1 233 ? 29.241 -1.706 -48.004 1.00 37.53 233 GLY A N 1
ATOM 1814 C CA . GLY A 1 233 ? 27.898 -1.170 -48.245 1.00 37.53 233 GLY A CA 1
ATOM 1815 C C . GLY A 1 233 ? 26.852 -1.668 -47.226 1.00 37.53 233 GLY A C 1
ATOM 1816 O O . GLY A 1 233 ? 27.150 -2.534 -46.397 1.00 37.53 233 GLY A O 1
ATOM 1817 N N . PRO A 1 234 ? 25.606 -1.160 -47.290 1.00 34.12 234 PRO A N 1
ATOM 1818 C CA . PRO A 1 234 ? 24.523 -1.616 -46.418 1.00 34.12 234 PRO A CA 1
ATOM 1819 C C . PRO A 1 234 ? 24.353 -3.143 -46.528 1.00 34.12 234 PRO A C 1
ATOM 1821 O O . PRO A 1 234 ? 24.137 -3.672 -47.620 1.00 34.12 234 PRO A O 1
ATOM 1824 N N . GLY A 1 235 ? 24.500 -3.849 -45.397 1.00 39.66 235 GLY A N 1
ATOM 1825 C CA . GLY A 1 235 ? 24.439 -5.319 -45.307 1.00 39.66 235 GLY A CA 1
ATOM 1826 C C . GLY A 1 235 ? 25.721 -6.045 -44.856 1.00 39.66 235 GLY A C 1
ATOM 1827 O O . GLY A 1 235 ? 25.768 -7.270 -44.921 1.00 39.66 235 GLY A O 1
ATOM 1828 N N . CYS A 1 236 ? 26.756 -5.341 -44.389 1.00 43.12 236 CYS A N 1
ATOM 1829 C CA . CYS A 1 236 ? 28.082 -5.924 -44.119 1.00 43.12 236 CYS A CA 1
ATOM 1830 C C . CYS A 1 236 ? 28.321 -6.578 -42.740 1.00 43.12 236 CYS A C 1
ATOM 1832 O O . CYS A 1 236 ? 29.465 -6.905 -42.425 1.00 43.12 236 CYS A O 1
ATOM 1834 N N . CYS A 1 237 ? 27.292 -6.853 -41.931 1.00 40.94 237 CYS A N 1
ATOM 1835 C CA . CYS A 1 237 ? 27.494 -7.557 -40.652 1.00 40.94 237 CYS A CA 1
ATOM 1836 C C . CYS A 1 237 ? 28.090 -8.968 -40.804 1.00 40.94 237 CYS A C 1
ATOM 1838 O O . CYS A 1 237 ? 28.684 -9.471 -39.861 1.00 40.94 237 CYS A O 1
ATOM 1840 N N . SER A 1 238 ? 28.004 -9.599 -41.979 1.00 40.09 238 SER A N 1
ATOM 1841 C CA . SER A 1 238 ? 28.566 -10.939 -42.194 1.00 40.09 238 SER A CA 1
ATOM 1842 C C . SER A 1 238 ? 30.058 -10.973 -42.562 1.00 40.09 238 SER A C 1
ATOM 1844 O O . SER A 1 238 ? 30.553 -12.055 -42.867 1.00 40.09 238 SER A O 1
ATOM 1846 N N . PHE A 1 239 ? 30.755 -9.829 -42.629 1.00 41.16 239 PHE A N 1
ATOM 1847 C CA . PHE A 1 239 ? 32.142 -9.763 -43.131 1.00 41.16 239 PHE A CA 1
ATOM 1848 C C . PHE A 1 239 ? 33.134 -8.977 -42.260 1.00 41.16 239 PHE A C 1
ATOM 1850 O O . PHE A 1 239 ? 34.327 -8.977 -42.562 1.00 41.16 239 PHE A O 1
ATOM 1857 N N . CYS A 1 240 ? 32.689 -8.349 -41.173 1.00 42.84 240 CYS A N 1
ATOM 1858 C CA . CYS A 1 240 ? 33.573 -7.625 -40.260 1.00 42.84 240 CYS A CA 1
ATOM 1859 C C . CYS A 1 240 ? 33.984 -8.509 -39.075 1.00 42.84 240 CYS A C 1
ATOM 1861 O O . CYS A 1 240 ? 33.536 -8.293 -37.954 1.00 42.84 240 CYS A O 1
ATOM 1863 N N . ASP A 1 241 ? 34.853 -9.493 -39.319 1.00 43.69 241 ASP A N 1
ATOM 1864 C CA . ASP A 1 241 ? 35.395 -10.349 -38.249 1.00 43.69 241 ASP A CA 1
ATOM 1865 C C . ASP A 1 241 ? 36.492 -9.636 -37.423 1.00 43.69 241 ASP A C 1
ATOM 1867 O O . ASP A 1 241 ? 36.796 -10.045 -36.302 1.00 43.69 241 ASP A O 1
ATOM 1871 N N . SER A 1 242 ? 37.109 -8.570 -37.959 1.00 44.50 242 SER A N 1
ATOM 1872 C CA . SER A 1 242 ? 38.011 -7.665 -37.228 1.00 44.50 242 SER A CA 1
ATOM 1873 C C . SER A 1 242 ? 38.267 -6.352 -37.990 1.00 44.50 242 SER A C 1
ATOM 1875 O O . SER A 1 242 ? 38.146 -6.298 -39.213 1.00 44.50 242 SER A O 1
ATOM 1877 N N . LEU A 1 243 ? 38.680 -5.297 -37.273 1.00 43.22 243 LEU A N 1
ATOM 1878 C CA . LEU A 1 243 ? 39.087 -3.998 -37.845 1.00 43.22 243 LEU A CA 1
ATOM 1879 C C . LEU A 1 243 ? 40.238 -4.106 -38.867 1.00 43.22 243 LEU A C 1
ATOM 1881 O O . LEU A 1 243 ? 40.310 -3.294 -39.787 1.00 43.22 243 LEU A O 1
ATOM 1885 N N . ASP A 1 244 ? 41.099 -5.121 -38.741 1.00 43.91 244 ASP A N 1
ATOM 1886 C CA . ASP A 1 244 ? 42.254 -5.332 -39.626 1.00 43.91 244 ASP A CA 1
ATOM 1887 C C . ASP A 1 244 ? 41.854 -5.851 -41.023 1.00 43.91 244 ASP A C 1
ATOM 1889 O O . ASP A 1 244 ? 42.614 -5.714 -41.984 1.00 43.91 244 ASP A O 1
ATOM 1893 N N . ALA A 1 245 ? 40.660 -6.439 -41.173 1.00 43.91 245 ALA A N 1
ATOM 1894 C CA . ALA A 1 245 ? 40.197 -6.998 -42.446 1.00 43.91 245 ALA A CA 1
ATOM 1895 C C . ALA A 1 245 ? 39.893 -5.923 -43.509 1.00 43.91 245 ALA A C 1
ATOM 1897 O O . ALA A 1 245 ? 39.891 -6.219 -44.703 1.00 43.91 245 ALA A O 1
ATOM 1898 N N . CYS A 1 246 ? 39.693 -4.671 -43.093 1.00 40.38 246 CYS A N 1
ATOM 1899 C CA . CYS A 1 246 ? 39.331 -3.565 -43.978 1.00 40.38 246 CYS A CA 1
ATOM 1900 C C . CYS A 1 246 ? 40.536 -2.868 -44.642 1.00 40.38 246 CYS A C 1
ATOM 1902 O O . CYS A 1 246 ? 40.339 -1.987 -45.473 1.00 40.38 246 CYS A O 1
ATOM 1904 N N . GLU A 1 247 ? 41.783 -3.230 -44.310 1.00 36.75 247 GLU A N 1
ATOM 1905 C CA . GLU A 1 247 ? 42.975 -2.522 -44.815 1.00 36.75 247 GLU A CA 1
ATOM 1906 C C . GLU A 1 247 ? 43.608 -3.119 -46.089 1.00 36.75 247 GLU A C 1
ATOM 1908 O O . GLU A 1 247 ? 44.568 -2.552 -46.614 1.00 36.75 247 GLU A O 1
ATOM 1913 N N . THR A 1 248 ? 43.126 -4.246 -46.632 1.00 39.03 248 THR A N 1
ATOM 1914 C CA . THR A 1 248 ? 43.849 -4.941 -47.723 1.00 39.03 248 THR A CA 1
ATOM 1915 C C . THR A 1 248 ? 42.982 -5.477 -48.863 1.00 39.03 248 THR A C 1
ATOM 1917 O O . THR A 1 248 ? 42.854 -6.686 -49.037 1.00 39.03 248 THR A O 1
ATOM 1920 N N . ILE A 1 249 ? 42.492 -4.597 -49.747 1.00 39.97 249 ILE A N 1
ATOM 1921 C CA . ILE A 1 249 ? 42.043 -4.995 -51.096 1.00 39.97 249 ILE A CA 1
ATOM 1922 C C . ILE A 1 249 ? 42.563 -3.997 -52.147 1.00 39.97 249 ILE A C 1
ATOM 1924 O O . ILE A 1 249 ? 42.341 -2.795 -52.070 1.00 39.97 249 ILE A O 1
ATOM 1928 N N . GLY A 1 250 ? 43.315 -4.496 -53.135 1.00 40.31 250 GLY A N 1
ATOM 1929 C CA . GLY A 1 250 ? 43.858 -3.701 -54.242 1.00 40.31 250 GLY A CA 1
ATOM 1930 C C . GLY A 1 250 ? 42.952 -3.713 -55.478 1.00 40.31 250 GLY A C 1
ATOM 1931 O O . GLY A 1 250 ? 42.406 -4.752 -55.842 1.00 40.31 250 GLY A O 1
ATOM 1932 N N . CYS A 1 251 ? 42.838 -2.577 -56.171 1.00 37.41 251 CYS A N 1
ATOM 1933 C CA . CYS A 1 251 ? 42.178 -2.495 -57.479 1.00 37.41 251 CYS A CA 1
ATOM 1934 C C . CYS A 1 251 ? 43.043 -3.130 -58.583 1.00 37.41 251 CYS A C 1
ATOM 1936 O O . CYS A 1 251 ? 44.234 -2.833 -58.693 1.00 37.41 251 CYS A O 1
ATOM 1938 N N . SER A 1 252 ? 42.441 -3.955 -59.448 1.00 41.44 252 SER A N 1
ATOM 1939 C CA . SER A 1 252 ? 43.081 -4.441 -60.680 1.00 41.44 252 SER A CA 1
ATOM 1940 C C . SER A 1 252 ? 42.540 -3.685 -61.896 1.00 41.44 252 SER A C 1
ATOM 1942 O O . SER A 1 252 ? 41.339 -3.453 -62.004 1.00 41.44 252 SER A O 1
ATOM 1944 N N . VAL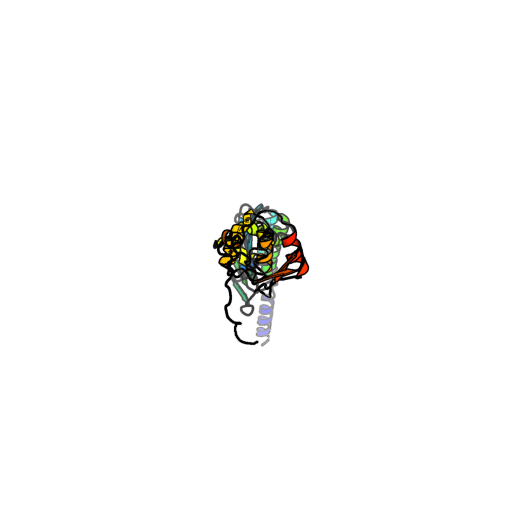 A 1 253 ? 43.432 -3.268 -62.799 1.00 38.38 253 VAL A N 1
ATOM 1945 C CA . VAL A 1 253 ? 43.073 -2.588 -64.053 1.00 38.38 253 VAL A CA 1
ATOM 1946 C C . VAL A 1 253 ? 43.208 -3.582 -65.200 1.00 38.38 253 VAL A C 1
ATOM 1948 O O . VAL A 1 253 ? 44.287 -4.141 -65.400 1.00 38.38 253 VAL A O 1
ATOM 1951 N N . THR A 1 254 ? 42.132 -3.802 -65.960 1.00 42.94 254 THR A N 1
ATOM 1952 C CA . THR A 1 254 ? 42.095 -4.862 -66.982 1.00 42.94 254 THR A CA 1
ATOM 1953 C C . THR A 1 254 ? 42.851 -4.499 -68.265 1.00 42.94 254 THR A C 1
ATOM 1955 O O . THR A 1 254 ? 43.392 -5.388 -68.919 1.00 42.94 254 THR A O 1
ATOM 1958 N N . TRP A 1 255 ? 42.933 -3.220 -68.649 1.00 47.91 255 TRP A N 1
ATOM 1959 C CA . TRP A 1 255 ? 43.783 -2.796 -69.768 1.00 47.91 255 TRP A CA 1
ATOM 1960 C C . TRP A 1 255 ? 44.215 -1.328 -69.702 1.00 47.91 255 TRP A C 1
ATOM 1962 O O . TRP A 1 255 ? 43.590 -0.476 -69.068 1.00 47.91 255 TRP A O 1
ATOM 1972 N N . VAL A 1 256 ? 45.306 -1.042 -70.418 1.00 41.88 256 VAL A N 1
ATOM 1973 C CA . VAL A 1 256 ? 45.907 0.287 -70.564 1.00 41.88 256 VAL A CA 1
ATOM 1974 C C . VAL A 1 256 ? 46.111 0.570 -72.051 1.00 41.88 256 VAL A C 1
ATOM 1976 O O . VAL A 1 256 ? 46.745 -0.227 -72.744 1.00 41.88 256 VAL A O 1
ATOM 1979 N N . HIS A 1 257 ? 45.600 1.701 -72.548 1.00 33.41 257 HIS A N 1
ATOM 1980 C CA . HIS A 1 257 ? 45.801 2.130 -73.934 1.00 33.41 257 HIS A CA 1
ATOM 1981 C C . HIS A 1 257 ? 46.500 3.499 -73.987 1.00 33.41 257 HIS A C 1
ATOM 1983 O O . HIS A 1 257 ? 46.016 4.462 -73.384 1.00 33.41 257 HIS A O 1
ATOM 1989 N N . PRO A 1 258 ? 47.622 3.641 -74.713 1.00 36.06 258 PRO A N 1
ATOM 1990 C CA . PRO A 1 258 ? 48.218 4.950 -74.949 1.00 36.06 258 PRO A CA 1
ATOM 1991 C C . PRO A 1 258 ? 47.355 5.752 -75.937 1.00 36.06 258 PRO A C 1
ATOM 1993 O O . PRO A 1 258 ? 46.948 5.236 -76.982 1.00 36.06 258 PRO A O 1
ATOM 1996 N N . SER A 1 259 ? 47.076 7.016 -75.608 1.00 35.81 259 SER A N 1
ATOM 1997 C CA . SER A 1 259 ? 46.355 7.975 -76.455 1.00 35.81 259 SER A CA 1
ATOM 1998 C C . SER A 1 259 ? 47.026 9.349 -76.349 1.00 35.81 259 SER A C 1
ATOM 2000 O O . SER A 1 259 ? 46.763 10.125 -75.426 1.00 35.81 259 SER A O 1
ATOM 2002 N N . GLY A 1 260 ? 47.905 9.664 -77.304 1.00 56.94 260 GLY A N 1
ATOM 2003 C CA . GLY A 1 260 ? 48.671 10.916 -77.302 1.00 56.94 260 GLY A CA 1
ATOM 2004 C C . GLY A 1 260 ? 49.682 10.982 -76.150 1.00 56.94 260 GLY A C 1
ATOM 2005 O O . GLY A 1 260 ? 50.391 10.012 -75.906 1.00 56.94 260 GLY A O 1
ATOM 2006 N N . GLU A 1 261 ? 49.740 12.114 -75.439 1.00 33.00 261 GLU A N 1
ATOM 2007 C CA . GLU A 1 261 ? 50.599 12.321 -74.251 1.00 33.00 261 GLU A CA 1
ATOM 2008 C C . GLU A 1 261 ? 49.972 11.796 -72.940 1.00 33.00 261 GLU A C 1
ATOM 2010 O O . GLU A 1 261 ? 50.456 12.094 -71.851 1.00 33.00 261 GLU A O 1
ATOM 2015 N N . SER A 1 262 ? 48.888 11.017 -73.025 1.00 37.22 262 SER A N 1
ATOM 2016 C CA . SER A 1 262 ? 48.147 10.511 -71.864 1.00 37.22 262 SER A CA 1
ATOM 2017 C C . SER A 1 262 ? 47.893 9.004 -71.937 1.00 37.22 262 SER A C 1
ATOM 2019 O O . SER A 1 262 ? 47.861 8.404 -73.018 1.00 37.22 262 SER A O 1
ATOM 2021 N N . TRP A 1 263 ? 47.696 8.401 -70.766 1.00 40.00 263 TRP A N 1
ATOM 2022 C CA . TRP A 1 263 ? 47.285 7.008 -70.609 1.00 40.00 263 TRP A CA 1
ATOM 2023 C C . TRP A 1 263 ? 45.779 6.951 -70.355 1.00 40.00 263 TRP A C 1
ATOM 2025 O O . TRP A 1 263 ? 45.275 7.661 -69.486 1.00 40.00 263 TRP A O 1
ATOM 2035 N N . GLN A 1 264 ? 45.065 6.110 -71.105 1.00 43.62 264 GLN A N 1
ATOM 2036 C CA . GLN A 1 264 ? 43.672 5.770 -70.823 1.00 43.62 264 GLN A CA 1
ATOM 2037 C C . GLN A 1 264 ? 43.618 4.391 -70.163 1.00 43.62 264 GLN A C 1
ATOM 2039 O O . GLN A 1 264 ? 44.196 3.428 -70.673 1.00 43.62 264 GLN A O 1
ATOM 2044 N N . PHE A 1 265 ? 42.926 4.313 -69.030 1.00 46.94 265 PHE A N 1
ATOM 2045 C CA . PHE A 1 265 ? 42.676 3.083 -68.281 1.00 46.94 265 PHE A CA 1
ATOM 2046 C C . PHE A 1 265 ? 41.217 2.673 -68.492 1.00 46.94 265 PHE A C 1
ATOM 2048 O O . PHE A 1 265 ? 40.336 3.535 -68.500 1.00 46.94 265 PHE A O 1
ATOM 2055 N N . GLY A 1 266 ? 40.944 1.381 -68.659 1.00 44.34 266 GLY A N 1
ATOM 2056 C CA . GLY A 1 266 ? 39.572 0.895 -68.764 1.00 44.34 266 GLY A CA 1
ATOM 2057 C C . GLY A 1 266 ? 39.418 -0.565 -68.353 1.00 44.34 266 GLY A C 1
ATOM 2058 O O . GLY A 1 266 ? 40.363 -1.349 -68.406 1.00 44.34 266 GLY A O 1
ATOM 2059 N N . GLY A 1 267 ? 38.197 -0.901 -67.931 1.00 38.31 267 GLY A N 1
ATOM 2060 C CA . GLY A 1 267 ? 37.850 -2.183 -67.319 1.00 38.31 267 GLY A CA 1
ATOM 2061 C C . GLY A 1 267 ? 38.005 -2.142 -65.799 1.00 38.31 267 GLY A C 1
ATOM 2062 O O . GLY A 1 267 ? 39.066 -2.464 -65.279 1.00 38.31 267 GLY A O 1
ATOM 2063 N N . CYS A 1 268 ? 36.942 -1.740 -65.098 1.00 38.41 268 CYS A N 1
ATOM 2064 C CA . CYS A 1 268 ? 36.734 -2.128 -63.705 1.00 38.41 268 CYS A CA 1
ATOM 2065 C C . CYS A 1 268 ? 35.745 -3.294 -63.722 1.00 38.41 268 CYS A C 1
ATOM 2067 O O . CYS A 1 268 ? 34.576 -3.100 -64.062 1.00 38.41 268 CYS A O 1
ATOM 2069 N N . GLU A 1 269 ? 36.182 -4.498 -63.367 1.00 39.03 269 GLU A N 1
ATOM 2070 C CA . GLU A 1 269 ? 35.260 -5.604 -63.097 1.00 39.03 269 GLU A CA 1
ATOM 2071 C C . GLU A 1 269 ? 34.746 -5.504 -61.657 1.00 39.03 269 GLU A C 1
ATOM 2073 O O . GLU A 1 269 ? 35.131 -6.272 -60.785 1.00 39.03 269 GLU A O 1
ATOM 2078 N N . ASN A 1 270 ? 33.874 -4.521 -61.409 1.00 35.22 270 ASN A N 1
ATOM 2079 C CA . ASN A 1 270 ? 32.818 -4.630 -60.402 1.00 35.22 270 ASN A CA 1
ATOM 2080 C C . ASN A 1 270 ? 31.741 -3.565 -60.669 1.00 35.22 270 ASN A C 1
ATOM 2082 O O . ASN A 1 270 ? 31.901 -2.388 -60.352 1.00 35.22 270 ASN A O 1
ATOM 2086 N N . THR A 1 271 ? 30.636 -3.951 -61.306 1.00 34.84 271 THR A N 1
ATOM 2087 C CA . THR A 1 271 ? 29.614 -3.017 -61.819 1.00 34.84 271 THR A CA 1
ATOM 2088 C C . THR A 1 271 ? 28.698 -2.396 -60.758 1.00 34.84 271 THR A C 1
ATOM 2090 O O . THR A 1 271 ? 27.735 -1.733 -61.128 1.00 34.84 271 THR A O 1
ATOM 2093 N N . ASN A 1 272 ? 28.994 -2.543 -59.462 1.00 37.16 272 ASN A N 1
ATOM 2094 C CA . ASN A 1 272 ? 28.191 -1.944 -58.387 1.00 37.16 272 ASN A CA 1
ATOM 2095 C C . ASN A 1 272 ? 28.887 -0.804 -57.616 1.00 37.16 272 ASN A C 1
ATOM 2097 O O . ASN A 1 272 ? 28.290 -0.277 -56.686 1.00 37.16 272 ASN A O 1
ATOM 2101 N N . LEU A 1 273 ? 30.105 -0.388 -57.992 1.00 41.38 273 LEU A N 1
ATOM 2102 C CA . LEU A 1 273 ? 30.914 0.551 -57.189 1.00 41.38 273 LEU A CA 1
ATOM 2103 C C . LEU A 1 273 ? 31.540 1.715 -57.979 1.00 41.38 273 LEU A C 1
ATOM 2105 O O . LEU A 1 273 ? 32.611 2.206 -57.639 1.00 41.38 273 LEU A O 1
ATOM 2109 N N . CYS A 1 274 ? 30.886 2.208 -59.031 1.00 33.50 274 CYS A N 1
ATOM 2110 C CA . CYS A 1 274 ? 31.346 3.426 -59.707 1.00 33.50 274 CYS A CA 1
ATOM 2111 C C . CYS A 1 274 ? 30.221 4.456 -59.808 1.00 33.50 274 CYS A C 1
ATOM 2113 O O . CYS A 1 274 ? 29.506 4.524 -60.809 1.00 33.50 274 CYS A O 1
ATOM 2115 N N . SER A 1 275 ? 30.085 5.303 -58.788 1.00 39.19 275 SER A N 1
ATOM 2116 C CA . SER A 1 275 ? 29.491 6.623 -58.983 1.00 39.19 275 SER A CA 1
ATOM 2117 C C . SER A 1 275 ? 30.441 7.444 -59.863 1.00 39.19 275 SER A C 1
ATOM 2119 O O . SER A 1 275 ? 31.451 7.941 -59.389 1.00 39.19 275 SER A O 1
ATOM 2121 N N . GLY A 1 276 ? 30.132 7.532 -61.160 1.00 42.00 276 GLY A N 1
ATOM 2122 C CA . GLY A 1 276 ? 30.755 8.467 -62.104 1.00 42.00 276 GLY A CA 1
ATOM 2123 C C . GLY A 1 276 ? 32.205 8.155 -62.504 1.00 42.00 276 GLY A C 1
ATOM 2124 O O . GLY A 1 276 ? 33.149 8.439 -61.779 1.00 42.00 276 GLY A O 1
ATOM 2125 N N . LEU A 1 277 ? 32.393 7.683 -63.742 1.00 40.75 277 LEU A N 1
ATOM 2126 C CA . LEU A 1 277 ? 33.704 7.399 -64.353 1.00 40.75 277 LEU A CA 1
ATOM 2127 C C . LEU A 1 277 ? 34.694 8.593 -64.306 1.00 40.75 277 LEU A C 1
ATOM 2129 O O . LEU A 1 277 ? 35.905 8.396 -64.344 1.00 40.75 277 LEU A O 1
ATOM 2133 N N . GLU A 1 278 ? 34.192 9.830 -64.237 1.00 46.22 278 GLU A N 1
ATOM 2134 C CA . GLU A 1 278 ? 35.014 11.050 -64.243 1.00 46.22 278 GLU A CA 1
ATOM 2135 C C . GLU A 1 278 ? 35.677 11.358 -62.888 1.00 46.22 278 GLU A C 1
ATOM 2137 O O . GLU A 1 278 ? 36.805 11.857 -62.870 1.00 46.22 278 GLU A O 1
ATOM 2142 N N . GLU A 1 279 ? 35.043 11.026 -61.758 1.00 46.78 279 GLU A N 1
ATOM 2143 C CA . GLU A 1 279 ? 35.577 11.347 -60.423 1.00 46.78 279 GLU A CA 1
ATOM 2144 C C . GLU A 1 279 ? 36.746 10.430 -60.046 1.00 46.78 279 GLU A C 1
ATOM 2146 O O . GLU A 1 279 ? 37.798 10.894 -59.597 1.00 46.78 279 GLU A O 1
ATOM 2151 N N . THR A 1 280 ? 36.616 9.133 -60.332 1.00 44.97 280 THR A N 1
ATOM 2152 C CA . THR A 1 280 ? 37.658 8.135 -60.057 1.00 44.97 280 THR A CA 1
ATOM 2153 C C . THR A 1 280 ? 38.907 8.362 -60.914 1.00 44.97 280 THR A C 1
ATOM 2155 O O . THR A 1 280 ? 40.032 8.258 -60.422 1.00 44.97 280 THR A O 1
ATOM 2158 N N . CYS A 1 281 ? 38.742 8.742 -62.186 1.00 39.84 281 CYS A N 1
ATOM 2159 C CA . CYS A 1 281 ? 39.878 9.027 -63.063 1.00 39.84 281 CYS A CA 1
ATOM 2160 C C . CYS A 1 281 ? 40.620 10.315 -62.674 1.00 39.84 281 CYS A C 1
ATOM 2162 O O . CYS A 1 281 ? 41.848 10.347 -62.759 1.00 39.84 281 CYS A O 1
ATOM 2164 N N . SER A 1 282 ? 39.915 11.348 -62.198 1.00 42.12 282 SER A N 1
ATOM 2165 C CA . SER A 1 282 ? 40.545 12.617 -61.809 1.00 42.12 282 SER A CA 1
ATOM 2166 C C . SER A 1 282 ? 41.374 12.516 -60.519 1.00 42.12 282 SER A C 1
ATOM 2168 O O . SER A 1 282 ? 42.303 13.309 -60.326 1.00 42.12 282 SER A O 1
ATOM 2170 N N . TYR A 1 283 ? 41.068 11.549 -59.646 1.00 41.78 283 TYR A N 1
ATOM 2171 C CA . TYR A 1 283 ? 41.843 11.285 -58.430 1.00 41.78 283 TYR A CA 1
ATOM 2172 C C . TYR A 1 283 ? 43.165 10.565 -58.749 1.00 41.78 283 TYR A C 1
ATOM 2174 O O . TYR A 1 283 ? 44.227 10.956 -58.263 1.00 41.78 283 TYR A O 1
ATOM 2182 N N . LEU A 1 284 ? 43.124 9.584 -59.657 1.00 39.47 284 LEU A N 1
ATOM 2183 C CA . LEU A 1 284 ? 44.290 8.783 -60.049 1.00 39.47 284 LEU A CA 1
ATOM 2184 C C . LEU A 1 284 ? 45.333 9.566 -60.866 1.00 39.47 284 LEU A C 1
ATOM 2186 O O . LEU A 1 284 ? 46.520 9.257 -60.802 1.00 39.47 284 LEU A O 1
ATOM 2190 N N . THR A 1 285 ? 44.934 10.608 -61.601 1.00 40.22 285 THR A N 1
ATOM 2191 C CA . THR A 1 285 ? 45.876 11.448 -62.366 1.00 40.22 285 THR A CA 1
ATOM 2192 C C . THR A 1 285 ? 46.637 12.471 -61.519 1.00 40.22 285 THR A C 1
ATOM 2194 O O . THR A 1 285 ? 47.653 12.990 -61.978 1.00 40.22 285 THR A O 1
ATOM 2197 N N . ASN A 1 286 ? 46.180 12.771 -60.297 1.00 35.81 286 ASN A N 1
ATOM 2198 C CA . ASN A 1 286 ? 46.728 13.864 -59.482 1.00 35.81 286 ASN A CA 1
ATOM 2199 C C . ASN A 1 286 ? 47.639 13.418 -58.326 1.00 35.81 286 ASN A C 1
ATOM 2201 O O . ASN A 1 286 ? 48.321 14.261 -57.740 1.00 35.81 286 ASN A O 1
ATOM 2205 N N . SER A 1 287 ? 47.732 12.121 -58.014 1.00 38.06 287 SER A N 1
ATOM 2206 C CA . SER A 1 287 ? 48.674 11.620 -57.005 1.00 38.06 287 SER A CA 1
ATOM 2207 C C . SER A 1 287 ? 50.008 11.218 -57.646 1.00 38.06 287 SER A C 1
ATOM 2209 O O . SER A 1 287 ? 50.258 10.057 -57.961 1.00 38.06 287 SER A O 1
ATOM 2211 N N . SER A 1 288 ? 50.916 12.176 -57.813 1.00 34.91 288 SER A N 1
ATOM 2212 C CA . SER A 1 288 ? 52.295 11.943 -58.275 1.00 34.91 288 SER A CA 1
ATOM 2213 C C . SER A 1 288 ? 53.221 11.325 -57.210 1.00 34.91 288 SER A C 1
ATOM 2215 O O . SER A 1 288 ? 54.442 11.465 -57.286 1.00 34.91 288 SER A O 1
ATOM 2217 N N . GLN A 1 289 ? 52.677 10.610 -56.221 1.00 34.28 289 GLN A N 1
ATOM 2218 C CA . GLN A 1 289 ? 53.466 9.947 -55.184 1.00 34.28 289 GLN A CA 1
ATOM 2219 C C . GLN A 1 289 ? 53.211 8.438 -55.157 1.00 34.28 289 GLN A C 1
ATOM 2221 O O . GLN A 1 289 ? 52.272 7.949 -54.547 1.00 34.28 289 GLN A O 1
ATOM 2226 N N . GLY A 1 290 ? 54.118 7.725 -55.828 1.00 37.31 290 GLY A N 1
ATOM 2227 C CA . GLY A 1 290 ? 54.739 6.511 -55.303 1.00 37.31 290 GLY A CA 1
ATOM 2228 C C . GLY A 1 290 ? 53.839 5.323 -54.977 1.00 37.31 290 GLY A C 1
ATOM 2229 O O . GLY A 1 290 ? 53.783 4.928 -53.822 1.00 37.31 290 GLY A O 1
ATOM 2230 N N . TYR A 1 291 ? 53.299 4.655 -55.998 1.00 30.23 291 TYR A N 1
ATOM 2231 C CA . TYR A 1 291 ? 53.035 3.216 -55.915 1.00 30.23 291 TYR A CA 1
ATOM 2232 C C . TYR A 1 291 ? 53.640 2.511 -57.134 1.00 30.23 291 TYR A C 1
ATOM 2234 O O . TYR A 1 291 ? 53.382 2.868 -58.283 1.00 30.23 291 TYR A O 1
ATOM 2242 N N . LEU A 1 292 ? 54.514 1.537 -56.868 1.00 26.02 292 LEU A N 1
ATOM 2243 C CA . LEU A 1 292 ? 55.093 0.634 -57.861 1.00 26.02 292 LEU A CA 1
ATOM 2244 C C . LEU A 1 292 ? 53.988 -0.295 -58.375 1.00 26.02 292 LEU A C 1
ATOM 2246 O O . LEU A 1 292 ? 53.601 -1.231 -57.683 1.00 26.02 292 LEU A O 1
ATOM 2250 N N . TYR A 1 293 ? 53.502 -0.058 -59.591 1.00 32.22 293 TYR A N 1
ATOM 2251 C CA . TYR A 1 293 ? 52.635 -1.011 -60.280 1.00 32.22 293 TYR A CA 1
ATOM 2252 C C . TYR A 1 293 ? 53.481 -2.082 -60.974 1.00 32.22 293 TYR A C 1
ATOM 2254 O O . TYR A 1 293 ? 54.290 -1.783 -61.853 1.00 32.22 293 TYR A O 1
ATOM 2262 N N . HIS A 1 294 ? 53.282 -3.344 -60.589 1.00 26.80 294 HIS A N 1
ATOM 2263 C CA . HIS A 1 294 ? 53.736 -4.495 -61.364 1.00 26.80 294 HIS A CA 1
ATOM 2264 C C . HIS A 1 294 ? 52.636 -4.829 -62.378 1.00 26.80 294 HIS A C 1
ATOM 2266 O O . HIS A 1 294 ? 51.619 -5.416 -62.025 1.00 26.80 294 HIS A O 1
ATOM 2272 N N . ALA A 1 295 ? 52.810 -4.413 -63.632 1.00 30.25 295 ALA A N 1
ATOM 2273 C CA . ALA A 1 295 ? 51.942 -4.839 -64.724 1.00 30.25 295 ALA A CA 1
ATOM 2274 C C . ALA A 1 295 ? 52.559 -6.080 -65.381 1.00 30.25 295 ALA A C 1
ATOM 2276 O O . ALA A 1 295 ? 53.563 -5.978 -66.087 1.00 30.25 295 ALA A O 1
ATOM 2277 N N . SER A 1 296 ? 51.985 -7.260 -65.147 1.00 28.98 296 SER A N 1
ATOM 2278 C CA . SER A 1 296 ? 52.264 -8.430 -65.981 1.00 28.98 296 SER A CA 1
ATOM 2279 C C . SER A 1 296 ? 51.420 -8.328 -67.249 1.00 28.98 296 SER A C 1
ATOM 2281 O O . SER A 1 296 ? 50.200 -8.463 -67.199 1.00 28.98 296 SER A O 1
ATOM 2283 N N . ILE A 1 297 ? 52.062 -8.064 -68.384 1.00 29.11 297 ILE A N 1
ATOM 2284 C CA . ILE A 1 297 ? 51.416 -8.132 -69.696 1.00 29.11 297 ILE A CA 1
ATOM 2285 C C . ILE A 1 297 ? 51.397 -9.606 -70.113 1.00 29.11 297 ILE A C 1
ATOM 2287 O O . ILE A 1 297 ? 52.442 -10.158 -70.456 1.00 29.11 297 ILE A O 1
ATOM 2291 N N . GLU A 1 298 ? 50.231 -10.249 -70.095 1.00 33.66 298 GLU A N 1
ATOM 2292 C CA . GLU A 1 298 ? 50.034 -11.489 -70.850 1.00 33.66 298 GLU A CA 1
ATOM 2293 C C . GLU A 1 298 ? 49.799 -11.133 -72.326 1.00 33.66 298 GLU A C 1
ATOM 2295 O O . GLU A 1 298 ? 48.747 -10.622 -72.713 1.00 33.66 298 GLU A O 1
ATOM 2300 N N . GLU A 1 299 ? 50.805 -11.375 -73.172 1.00 30.88 299 GLU A N 1
ATOM 2301 C CA . GLU A 1 299 ? 50.653 -11.323 -74.629 1.00 30.88 299 GLU A CA 1
ATOM 2302 C C . GLU A 1 299 ? 49.698 -12.434 -75.088 1.00 30.88 299 GLU A C 1
ATOM 2304 O O . GLU A 1 299 ? 50.062 -13.609 -75.167 1.00 30.88 299 GLU A O 1
ATOM 2309 N N . ASN A 1 300 ? 48.467 -12.063 -75.435 1.00 32.88 300 ASN A N 1
ATOM 2310 C CA . ASN A 1 300 ? 47.507 -12.994 -76.011 1.00 32.88 300 ASN A CA 1
ATOM 2311 C C . ASN A 1 300 ? 47.840 -13.240 -77.502 1.00 32.88 300 ASN A C 1
ATOM 2313 O O . ASN A 1 300 ? 47.653 -12.367 -78.352 1.00 32.88 300 ASN A O 1
ATOM 2317 N N . GLN A 1 301 ? 48.374 -14.426 -77.822 1.00 38.88 301 GLN A N 1
ATOM 2318 C CA . GLN A 1 301 ? 48.902 -14.803 -79.146 1.00 38.88 301 GLN A CA 1
ATOM 2319 C C . GLN A 1 301 ? 47.857 -15.139 -80.234 1.00 38.88 301 GLN A C 1
ATOM 2321 O O . GLN A 1 301 ? 48.224 -15.616 -81.310 1.00 38.88 301 GLN A O 1
ATOM 2326 N N . GLU A 1 302 ? 46.569 -14.853 -80.061 1.00 42.69 302 GLU A N 1
ATOM 2327 C CA . GLU A 1 302 ? 45.558 -15.178 -81.079 1.00 42.69 302 GLU A CA 1
ATOM 2328 C C . GLU A 1 302 ? 45.175 -13.993 -81.978 1.00 42.69 302 GLU A C 1
ATOM 2330 O O . GLU A 1 302 ? 44.088 -13.431 -81.873 1.00 42.69 302 GLU A O 1
ATOM 2335 N N . LYS A 1 303 ? 46.055 -13.640 -82.932 1.00 40.19 303 LYS A N 1
ATOM 2336 C CA . LYS A 1 303 ? 45.662 -13.047 -84.236 1.00 40.19 303 LYS A CA 1
ATOM 2337 C C . LYS A 1 303 ? 46.817 -12.991 -85.248 1.00 40.19 303 LYS A C 1
ATOM 2339 O O . LYS A 1 303 ? 47.173 -11.946 -85.781 1.00 40.19 303 LYS A O 1
ATOM 2344 N N . LYS A 1 304 ? 47.365 -14.155 -85.601 1.00 41.06 304 LYS A N 1
ATOM 2345 C CA . LYS A 1 304 ? 48.039 -14.362 -86.896 1.00 41.06 304 LYS A CA 1
ATOM 2346 C C . LYS A 1 304 ? 47.243 -15.382 -87.696 1.00 41.06 304 LYS A C 1
ATOM 2348 O O . LYS A 1 304 ? 47.482 -16.573 -87.568 1.00 41.06 304 LYS A O 1
ATOM 2353 N N . ASN A 1 305 ? 46.251 -14.894 -88.442 1.00 40.75 305 ASN A N 1
ATOM 2354 C CA . ASN A 1 305 ? 45.788 -15.435 -89.728 1.00 40.75 305 ASN A CA 1
ATOM 2355 C C . ASN A 1 305 ? 44.521 -14.688 -90.170 1.00 40.75 305 ASN A C 1
ATOM 2357 O O . ASN A 1 305 ? 43.405 -15.147 -89.930 1.00 40.75 305 ASN A O 1
ATOM 2361 N N . ARG A 1 306 ? 44.709 -13.530 -90.815 1.00 39.22 306 ARG A N 1
ATOM 2362 C CA . ARG A 1 306 ? 43.887 -13.018 -91.926 1.00 39.22 306 ARG A CA 1
ATOM 2363 C C . ARG A 1 306 ? 44.542 -11.744 -92.479 1.00 39.22 306 ARG A C 1
ATOM 2365 O O . ARG A 1 306 ? 44.612 -10.751 -91.761 1.00 39.22 306 ARG A O 1
ATOM 2372 N N . LEU A 1 307 ? 44.912 -11.849 -93.762 1.00 34.47 307 LEU A N 1
ATOM 2373 C CA . LEU A 1 307 ? 45.667 -10.946 -94.648 1.00 34.47 307 LEU A CA 1
ATOM 2374 C C . LEU A 1 307 ? 47.191 -10.997 -94.492 1.00 34.47 307 LEU A C 1
ATOM 2376 O O . LEU A 1 307 ? 47.728 -10.449 -93.511 1.00 34.47 307 LEU A O 1
#

Foldseek 3Di:
DVVVVVVVVVVVVVVPPPPQQDQQDPAFFLFKWKWKKKDKPDQQRKIWIWTAGSQQWIWIWIHHPDPFIDIDIDGQDRVLSVQLSRLCRRLVVQPDDQEDEDPVDPIDMKMWMWIDGPNDIGIHIYYPDDDPSVVSSVVSVVVSQCVVPNPCSPPCVVSLVVLVVVVVVLQLDPDPVSVSSCVSNVPPNDDALVQCLDPVCVVSLLVCCLVDVDDQSNVVSSCPPPPVQPPQPRPNSPPPPDPVSSPDDDFDFPDWDDDPPDIDTDDGPDVPPDPDPVVVVVVVVPPPDDDDDDDDDDDDPPDPDDD

pLDDT: mean 72.77, std 23.99, range [26.02, 98.88]

Sequence (307 aa):
MKKIFFGLAVFAFLLVGCTQPPNPPGELPSDFEVSYGNGAMHLEWGQYNLEIDASGNAVFEKTRGISLSKKYEFTASKSERKKIFDAVVTNNFFSLNEQYQDPSIMDGGWSRIRITANGETKTVTMSNFYLESFDRVESQIGELIISKLGENAFSLNDLSEECSAKKSECIGSTSSECNEWKDFCGWEGGISAEYCDTKENRETCIDYCIENDCSEELCDALMFDAGNCMECGPGCCSFCDSLDACETIGCSVTWVHPSGESWQFGGCENTNLCSGLEETCSYLTNSSQGYLYHASIEENQEKKNRL

Solvent-accessible surface area (backbone atoms only — not comparable to full-atom values): 18663 Å² total; per-residue (Å²): 116,76,71,59,57,55,54,54,54,53,54,52,58,69,71,64,61,77,78,68,61,53,77,55,72,94,67,73,51,80,58,36,29,42,38,38,38,39,31,43,73,52,54,71,76,18,38,40,38,38,42,30,44,54,87,19,53,29,44,39,35,42,36,39,44,94,83,44,71,51,79,46,78,51,74,47,49,73,70,59,51,35,53,36,51,38,31,36,41,42,39,46,49,82,77,52,69,50,69,44,70,36,86,88,57,87,79,52,40,34,39,36,43,35,41,32,44,83,93,44,74,44,59,37,35,34,30,60,55,88,52,71,50,57,52,55,31,52,50,43,52,49,51,51,47,33,75,74,61,35,89,62,59,81,56,65,65,76,60,51,56,50,42,64,62,46,47,72,73,32,62,88,47,82,46,71,69,35,50,54,50,26,67,70,67,63,44,71,91,62,82,49,31,77,60,27,62,40,81,88,39,34,64,59,46,51,55,48,36,71,78,37,93,64,55,70,65,38,55,54,30,62,44,74,79,36,88,78,50,84,82,62,60,99,81,46,74,89,71,68,90,48,84,74,72,73,76,76,84,83,89,71,75,74,44,79,46,84,56,88,100,44,78,46,76,49,58,72,96,56,95,87,77,71,87,51,80,67,61,62,52,60,56,69,75,67,63,91,70,90,77,92,78,84,80,84,81,79,82,79,81,88,80,87,86,83,136